Protein AF-A0A7C1YV78-F1 (afdb_monomer)

Nearest PDB structures (foldseek):
  6ue4-assembly1_B  TM=8.900E-01  e=8.023E-10  Vibrio cholerae O1 biovar El Tor str. N16961
  6ue4-assembly1_A  TM=9.110E-01  e=1.215E-09  Vibrio cholerae O1 biovar El Tor str. N16961
  8tzl-assembly1_E  TM=9.001E-01  e=4.927E-09  Vibrio cholerae
  2gu1-assembly1_A  TM=8.814E-01  e=1.839E-09  Vibrio cholerae
  4bh5-assembly4_D  TM=8.240E-01  e=5.757E-09  Escherichia coli K-12

pLDDT: mean 83.03, std 19.89, range [26.22, 98.75]

Mean predicted aligned error: 10.01 Å

Solvent-accessible surface area (backbone atoms only — not comparable to full-atom values): 14596 Å² total; per-residue (Å²): 133,86,76,71,67,72,55,93,66,34,86,47,58,70,75,48,75,46,78,45,53,42,45,60,75,38,73,50,33,37,32,37,73,49,76,36,71,22,32,39,40,38,44,49,34,38,44,64,31,97,88,26,68,66,75,14,29,33,36,38,34,40,24,42,72,89,71,48,76,76,49,75,39,73,19,24,43,74,55,44,32,62,47,75,46,74,61,36,85,57,62,42,53,33,40,39,37,40,31,31,76,38,53,30,38,24,36,33,39,40,36,39,40,66,50,85,79,80,76,99,69,86,87,80,82,88,80,75,85,84,84,85,82,88,85,79,96,73,94,77,87,82,76,87,87,77,83,69,32,37,65,39,39,94,47,88,50,75,69,66,52,47,50,49,22,92,92,45,59,76,36,60,22,35,24,30,34,35,54,71,61,38,61,25,28,32,34,49,48,33,33,24,73,36,53,47,79,46,74,60,40,11,30,31,38,33,33,40,34,74,96,47,29,34,41,37,44,20,15,24,66,44,74,70,59,51,57,76,38,75,44,50,56,68,36,73,45,30,17,19,10,48,30,47,76,46,97,53,48,22,32,41,35,31,31,23,56,74,44,41,64,42,62,44,79,82,53,49,96

Radius of gyration: 20.14 Å; Cα contacts (8 Å, |Δi|>4): 699; chains: 1; bounding box: 46×49×55 Å

Sequence (269 aa):
MLQATPPAQTLLVPGEPVEGDLEEGEIDRWVFATLGGGLVTVEVWFRPATASGPEAEVEATLIGPDGGALIQEIGTVTLPPYIVERELAATGSYLLRLQARCGTPGRYTLLVTLSEERLLTRPQIYTGTLSLEGSPAGDEGDHFRGWGFIWPSPRRAISGWYFHDPENPGHAGLDIAAALHDPIYAAAAGTVSFAGPSGGYGNLVLIDHADGWQSWYAHLSYISVTAGQEVAQGETIGAAGSTGYSTGPHLHFELRYHGRPVDPLVYLR

Foldseek 3Di:
DDDAADPPEAEDDAPDKDKHWAFAFDKHKYKYFDQWFWKKKKDKFFDADPVFDQAWKKKKFKAAPVRHTPDIFMDTNNQHGIDIDGTNHHGDMIMIMIGTPDGTRTMMMMHMHIDDPDDPDDDDDPPDDDDDDDDDDDPPPDDPPPWFFAQQFPFDDFDDAFACRVVCNSQLFTWTDDAFFGFTWGRAWFFWQAFQQDAQQGTKTWGADPQQKIKMKGQFPFAPDHGGDTDHGGDGGGGWHQGHNGPTTTITMWMDHNRHTDGVVVRYD

Structure (mmCIF, N/CA/C/O backbone):
data_AF-A0A7C1YV78-F1
#
_entry.id   AF-A0A7C1YV78-F1
#
loop_
_atom_site.group_PDB
_atom_site.id
_atom_site.type_symbol
_atom_site.label_atom_id
_atom_site.label_alt_id
_atom_site.label_comp_id
_atom_site.label_asym_id
_atom_site.label_entity_id
_atom_site.label_seq_id
_atom_site.pdbx_PDB_ins_code
_atom_site.Cartn_x
_atom_site.Cartn_y
_at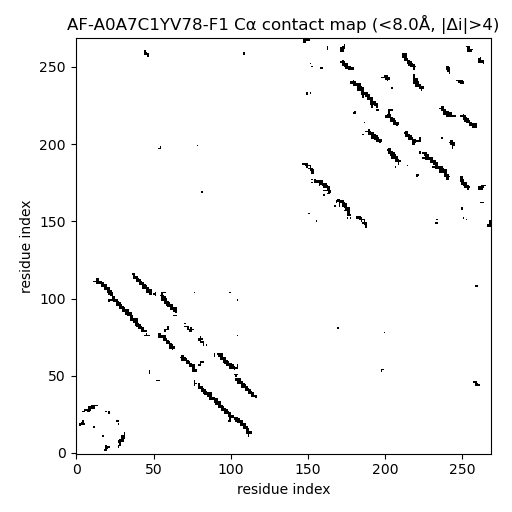om_site.Cartn_z
_atom_site.occupancy
_atom_site.B_iso_or_equiv
_atom_site.auth_seq_id
_atom_site.auth_comp_id
_atom_site.auth_asym_id
_atom_site.auth_atom_id
_atom_site.pdbx_PDB_model_num
ATOM 1 N N . MET A 1 1 ? 10.046 -23.399 -0.584 1.00 34.59 1 MET A N 1
ATOM 2 C CA . MET A 1 1 ? 11.470 -23.299 -0.972 1.00 34.59 1 MET A CA 1
ATOM 3 C C . MET A 1 1 ? 11.868 -21.842 -0.848 1.00 34.59 1 MET A C 1
ATOM 5 O O . MET A 1 1 ? 11.128 -21.010 -1.348 1.00 34.59 1 MET A O 1
ATOM 9 N N . LEU A 1 2 ? 12.960 -21.539 -0.147 1.00 36.72 2 LEU A N 1
ATOM 10 C CA . LEU A 1 2 ? 13.576 -20.210 -0.163 1.00 36.72 2 LEU A CA 1
ATOM 11 C C . LEU A 1 2 ? 14.135 -19.974 -1.572 1.00 36.72 2 LEU A C 1
ATOM 13 O O . LEU A 1 2 ? 14.961 -20.771 -2.017 1.00 36.72 2 LEU A O 1
ATOM 17 N N . GLN A 1 3 ? 13.667 -18.951 -2.285 1.00 42.72 3 GLN A N 1
ATOM 18 C CA . GLN A 1 3 ? 14.437 -18.433 -3.413 1.00 42.72 3 GLN A CA 1
ATOM 19 C C . GLN A 1 3 ? 15.493 -17.502 -2.821 1.00 42.72 3 GLN A C 1
ATOM 21 O O . GLN A 1 3 ? 15.167 -16.605 -2.056 1.00 42.72 3 GLN A O 1
ATOM 26 N N . ALA A 1 4 ? 16.758 -17.835 -3.071 1.00 52.00 4 ALA A N 1
ATOM 27 C CA . ALA A 1 4 ? 17.909 -17.063 -2.629 1.00 52.00 4 ALA A CA 1
ATOM 28 C C . ALA A 1 4 ? 17.971 -15.719 -3.369 1.00 52.00 4 ALA A C 1
ATOM 30 O O . ALA A 1 4 ? 17.440 -15.615 -4.477 1.00 52.00 4 ALA A O 1
ATOM 31 N N . THR A 1 5 ? 18.665 -14.746 -2.772 1.00 52.56 5 THR A N 1
ATOM 32 C CA . THR A 1 5 ? 19.025 -13.449 -3.362 1.00 52.56 5 THR A CA 1
ATOM 33 C C . THR A 1 5 ? 19.341 -13.595 -4.860 1.00 52.56 5 THR A C 1
ATOM 35 O O . THR A 1 5 ? 20.159 -14.455 -5.223 1.00 52.56 5 THR A O 1
ATOM 38 N N . PRO A 1 6 ? 18.683 -12.829 -5.749 1.00 52.44 6 PRO A N 1
ATOM 39 C CA . PRO A 1 6 ? 18.839 -13.001 -7.187 1.00 52.44 6 PRO A CA 1
ATOM 40 C C . PRO A 1 6 ? 20.298 -12.761 -7.630 1.00 52.44 6 PRO A C 1
ATOM 42 O O . PRO A 1 6 ? 20.999 -11.918 -7.065 1.00 52.44 6 PRO A O 1
ATOM 45 N N . PRO A 1 7 ? 20.807 -13.490 -8.644 1.00 55.78 7 PRO A N 1
ATOM 46 C CA . PRO A 1 7 ? 22.135 -13.244 -9.206 1.00 55.78 7 PRO A CA 1
ATOM 47 C C . PRO A 1 7 ? 22.269 -11.816 -9.757 1.00 55.78 7 PRO A C 1
ATOM 49 O O . PRO A 1 7 ? 21.281 -11.118 -9.974 1.00 55.78 7 PRO A O 1
ATOM 52 N N . ALA A 1 8 ? 23.514 -11.408 -10.048 1.00 60.81 8 ALA A N 1
ATOM 53 C CA . ALA A 1 8 ? 23.904 -10.038 -10.408 1.00 60.81 8 ALA A CA 1
ATOM 54 C C . ALA A 1 8 ? 22.999 -9.329 -11.436 1.00 60.81 8 ALA A C 1
ATOM 56 O O . ALA A 1 8 ? 22.930 -8.104 -11.405 1.00 60.81 8 ALA A O 1
ATOM 57 N N . GLN A 1 9 ? 22.328 -10.069 -12.324 1.00 77.38 9 GLN A N 1
ATOM 58 C CA . GLN A 1 9 ? 21.168 -9.634 -13.105 1.00 77.38 9 GLN A CA 1
ATOM 59 C C . GLN A 1 9 ? 20.255 -10.845 -13.350 1.00 77.38 9 GLN A C 1
ATOM 61 O O . GLN A 1 9 ? 20.732 -11.875 -13.832 1.00 77.38 9 GLN A O 1
ATOM 66 N N . THR A 1 10 ? 18.960 -10.726 -13.055 1.00 86.38 10 THR A N 1
ATOM 67 C CA . THR A 1 10 ? 17.973 -11.803 -13.250 1.00 86.38 10 THR A CA 1
ATOM 68 C C . THR A 1 10 ? 16.951 -11.417 -14.309 1.00 86.38 10 THR A C 1
ATOM 70 O O . THR A 1 10 ? 16.476 -10.286 -14.329 1.00 86.38 10 THR A O 1
ATOM 73 N N . LEU A 1 11 ? 16.619 -12.345 -15.209 1.00 87.44 11 LEU A N 1
ATOM 74 C CA . LEU A 1 11 ? 15.603 -12.114 -16.235 1.00 87.44 11 LEU A CA 1
ATOM 75 C C . LEU A 1 11 ? 14.208 -12.071 -15.599 1.00 87.44 11 LEU A C 1
ATOM 77 O O . LEU A 1 11 ? 13.846 -12.969 -14.842 1.00 87.44 11 LEU A O 1
ATOM 81 N N . LEU A 1 12 ? 13.432 -11.056 -15.960 1.00 90.44 12 LEU A N 1
ATOM 82 C CA . LEU A 1 12 ? 12.035 -10.872 -15.593 1.00 90.44 12 LEU A CA 1
ATOM 83 C C . LEU A 1 12 ? 11.176 -10.927 -16.860 1.00 90.44 12 LEU A C 1
ATOM 85 O O . LEU A 1 12 ? 11.501 -10.294 -17.867 1.00 90.44 12 LEU A O 1
ATOM 89 N N . VAL A 1 13 ? 10.072 -11.673 -16.801 1.00 89.62 13 VAL A N 1
ATOM 90 C CA . VAL A 1 13 ? 9.068 -11.741 -17.871 1.00 89.62 13 VAL A CA 1
ATOM 91 C C . VAL A 1 13 ? 7.958 -10.733 -17.558 1.00 89.62 13 VAL A C 1
ATOM 93 O O . VAL A 1 13 ? 7.292 -10.884 -16.535 1.00 89.62 13 VAL A O 1
ATOM 96 N N . PRO A 1 14 ? 7.749 -9.689 -18.385 1.00 90.81 14 PRO A N 1
ATOM 97 C CA . PRO A 1 14 ? 6.671 -8.738 -18.142 1.00 90.81 14 PRO A CA 1
ATOM 98 C C . PRO A 1 14 ? 5.301 -9.424 -18.071 1.00 90.81 14 PRO A C 1
ATOM 100 O O . PRO A 1 14 ? 5.004 -10.308 -18.872 1.00 90.81 14 PRO A O 1
ATOM 103 N N . GLY A 1 15 ? 4.470 -8.999 -17.122 1.00 87.81 15 GLY A N 1
ATOM 104 C CA . GLY A 1 15 ? 3.165 -9.591 -16.820 1.00 87.81 15 GLY A CA 1
ATOM 105 C C . GLY A 1 15 ? 3.199 -10.731 -15.796 1.00 87.81 15 GLY A C 1
ATOM 106 O O . GLY A 1 15 ? 2.144 -11.098 -15.279 1.00 87.81 15 GLY A O 1
ATOM 107 N N . GLU A 1 16 ? 4.377 -11.256 -15.448 1.00 87.50 16 GLU A N 1
ATOM 108 C CA . GLU A 1 16 ? 4.535 -12.291 -14.423 1.00 87.50 16 GLU A CA 1
ATOM 109 C C . GLU A 1 16 ? 5.216 -11.710 -13.172 1.00 87.50 16 GLU A C 1
ATOM 111 O O . GLU A 1 16 ? 6.295 -11.119 -13.279 1.00 87.50 16 GLU A O 1
ATOM 116 N N . PRO A 1 17 ? 4.611 -11.848 -11.975 1.00 88.38 17 PRO A N 1
ATOM 117 C CA . PRO A 1 17 ? 5.245 -11.385 -10.752 1.00 88.38 17 PRO A CA 1
ATOM 118 C C . PRO A 1 17 ? 6.424 -12.290 -10.376 1.00 88.38 17 PRO A C 1
ATOM 120 O O . PRO A 1 17 ? 6.341 -13.516 -10.471 1.00 88.38 17 PRO A O 1
ATOM 123 N N . VAL A 1 18 ? 7.500 -11.681 -9.889 1.00 89.62 18 VAL A N 1
ATOM 124 C CA . VAL A 1 18 ? 8.680 -12.365 -9.346 1.00 89.62 18 VAL A CA 1
ATOM 125 C C . VAL A 1 18 ? 8.851 -12.035 -7.870 1.00 89.62 18 VAL A C 1
ATOM 127 O O . VAL A 1 18 ? 8.326 -11.037 -7.383 1.00 89.62 18 VAL A O 1
ATOM 130 N N . GLU A 1 19 ? 9.591 -12.873 -7.155 1.00 89.12 19 GLU A N 1
ATOM 131 C CA . GLU A 1 19 ? 9.862 -12.709 -5.728 1.00 89.12 19 GLU A CA 1
ATOM 132 C C . GLU A 1 19 ? 11.357 -12.474 -5.505 1.00 89.12 19 GLU A C 1
ATOM 134 O O . GLU A 1 19 ? 12.196 -13.022 -6.225 1.00 89.12 19 GLU A O 1
ATOM 139 N N . GLY A 1 20 ? 11.685 -11.696 -4.480 1.00 88.19 20 GLY A N 1
ATOM 140 C CA . GLY A 1 20 ? 13.046 -11.505 -3.997 1.00 88.19 20 GLY A CA 1
ATOM 141 C C . GLY A 1 20 ? 13.072 -11.208 -2.503 1.00 88.19 20 GLY A C 1
ATOM 142 O O . GLY A 1 20 ? 12.035 -10.983 -1.881 1.00 88.19 20 GLY A O 1
ATOM 143 N N . ASP A 1 21 ? 14.263 -11.224 -1.921 1.00 87.94 21 ASP A N 1
ATOM 144 C CA . ASP A 1 21 ? 14.507 -10.862 -0.528 1.00 87.94 21 ASP A CA 1
ATOM 145 C C . ASP A 1 21 ? 15.554 -9.734 -0.553 1.00 87.94 21 ASP A C 1
ATOM 147 O O . ASP A 1 21 ? 16.641 -9.931 -1.090 1.00 87.94 21 ASP A O 1
ATOM 151 N N . LEU A 1 22 ? 15.196 -8.544 -0.054 1.00 87.38 22 LEU A N 1
ATOM 152 C CA . LEU A 1 22 ? 16.037 -7.344 -0.099 1.00 87.38 22 LEU A CA 1
ATOM 153 C C . LEU A 1 22 ? 16.515 -6.983 1.310 1.00 87.38 22 LEU A C 1
ATOM 155 O O . LEU A 1 22 ? 15.744 -6.460 2.125 1.00 87.38 22 LEU A O 1
ATOM 159 N N . GLU A 1 23 ? 17.788 -7.259 1.589 1.00 84.44 23 GLU A N 1
ATOM 160 C CA . GLU A 1 23 ? 18.429 -6.922 2.862 1.00 84.44 23 GLU A CA 1
ATOM 161 C C . GLU A 1 23 ? 19.041 -5.508 2.854 1.00 84.44 23 GLU A C 1
ATOM 163 O O . GLU A 1 23 ? 19.145 -4.836 1.823 1.00 84.44 23 GLU A O 1
ATOM 168 N N . GLU A 1 24 ? 19.452 -5.026 4.030 1.00 83.56 24 GLU A N 1
ATOM 169 C CA . GLU A 1 24 ? 20.054 -3.697 4.163 1.00 83.56 24 GLU A CA 1
ATOM 170 C C . GLU A 1 24 ? 21.349 -3.581 3.342 1.00 83.56 24 GLU A C 1
ATOM 172 O O . GLU A 1 24 ? 22.270 -4.390 3.465 1.00 83.56 24 GLU A O 1
ATOM 177 N N . GLY A 1 25 ? 21.436 -2.540 2.511 1.00 81.12 25 GLY A N 1
ATOM 178 C CA . GLY A 1 25 ? 22.590 -2.295 1.646 1.00 81.12 25 GLY A CA 1
ATOM 179 C C . GLY A 1 25 ? 22.686 -3.218 0.426 1.00 81.12 25 GLY A C 1
ATOM 180 O O . GLY A 1 25 ? 23.598 -3.035 -0.387 1.00 81.12 25 GLY A O 1
ATOM 181 N N . GLU A 1 26 ? 21.761 -4.168 0.259 1.00 85.69 26 GLU A N 1
ATOM 182 C CA . GLU A 1 26 ? 21.688 -5.006 -0.935 1.00 85.69 26 GLU A CA 1
ATOM 183 C C . GLU A 1 26 ? 21.056 -4.273 -2.122 1.00 85.69 26 GLU A C 1
ATOM 185 O O . GLU A 1 26 ? 20.341 -3.271 -1.995 1.00 85.69 26 GLU A O 1
ATOM 190 N N . ILE A 1 27 ? 21.388 -4.772 -3.314 1.00 90.44 27 ILE A N 1
ATOM 191 C CA . ILE A 1 27 ? 20.902 -4.248 -4.584 1.00 90.44 27 ILE A CA 1
ATOM 192 C C . ILE A 1 27 ? 20.500 -5.416 -5.473 1.00 90.44 27 ILE A C 1
ATOM 194 O O . ILE A 1 27 ? 21.369 -6.100 -6.029 1.00 90.44 27 ILE A O 1
ATOM 198 N N . ASP A 1 28 ? 19.201 -5.526 -5.709 1.00 92.94 28 ASP A N 1
ATOM 199 C CA . ASP A 1 28 ? 18.630 -6.470 -6.653 1.00 92.94 28 ASP A CA 1
ATOM 200 C C . ASP A 1 28 ? 18.502 -5.846 -8.040 1.00 92.94 28 ASP A C 1
ATOM 202 O O . ASP A 1 28 ? 18.263 -4.645 -8.212 1.00 92.94 28 ASP A O 1
ATOM 206 N N . ARG A 1 29 ? 18.722 -6.676 -9.061 1.00 94.00 29 ARG A N 1
ATOM 207 C CA . ARG A 1 29 ? 18.798 -6.256 -10.461 1.00 94.00 29 ARG A CA 1
ATOM 208 C C . ARG A 1 29 ? 17.978 -7.190 -11.335 1.00 94.00 29 ARG A C 1
ATOM 210 O O . ARG A 1 29 ? 18.336 -8.355 -11.513 1.00 94.00 29 ARG A O 1
ATOM 217 N N . TRP A 1 30 ? 16.931 -6.640 -11.934 1.00 94.69 30 TRP A N 1
ATOM 218 C CA . TRP A 1 30 ? 16.014 -7.344 -12.822 1.00 94.69 30 TRP A CA 1
ATOM 219 C C . TRP A 1 30 ? 16.114 -6.784 -14.231 1.00 94.69 30 TRP A C 1
ATOM 221 O O . TRP A 1 30 ? 16.144 -5.573 -14.423 1.00 94.69 30 TRP A O 1
ATOM 231 N N . VAL A 1 31 ? 16.172 -7.658 -15.227 1.00 94.06 31 VAL A N 1
ATOM 232 C CA . VAL A 1 31 ? 16.288 -7.277 -16.633 1.00 94.06 31 VAL A CA 1
ATOM 233 C C . VAL A 1 31 ? 15.059 -7.759 -17.377 1.00 94.06 31 VAL A C 1
ATOM 235 O O . VAL A 1 31 ? 14.704 -8.928 -17.279 1.00 94.06 31 VAL A O 1
ATOM 238 N N . PHE A 1 32 ? 14.444 -6.884 -18.162 1.00 93.12 32 PHE A N 1
ATOM 239 C CA . PHE A 1 32 ? 13.376 -7.244 -19.094 1.00 93.12 32 PHE A CA 1
ATOM 240 C C . PHE A 1 32 ? 13.654 -6.620 -20.462 1.00 93.12 32 PHE A C 1
ATOM 242 O O . PHE A 1 32 ? 14.404 -5.651 -20.574 1.00 93.12 32 PHE A O 1
ATOM 249 N N . ALA A 1 33 ? 13.069 -7.182 -21.516 1.00 90.56 33 ALA A N 1
ATOM 250 C CA . ALA A 1 33 ? 13.208 -6.664 -22.874 1.00 90.56 33 ALA A CA 1
ATOM 251 C C . ALA A 1 33 ? 11.873 -6.118 -23.388 1.00 90.56 33 ALA A C 1
ATOM 253 O O . ALA A 1 33 ? 10.812 -6.650 -23.067 1.00 90.56 33 ALA A O 1
ATOM 254 N N . THR A 1 34 ? 11.931 -5.079 -24.218 1.00 87.56 34 THR A N 1
ATOM 255 C CA . THR A 1 34 ? 10.767 -4.521 -24.919 1.00 87.56 34 THR A CA 1
ATOM 256 C C . THR A 1 34 ? 11.144 -4.079 -26.331 1.00 87.56 34 THR A C 1
ATOM 258 O O . THR A 1 34 ? 12.316 -3.842 -26.635 1.00 87.56 34 THR A O 1
ATOM 261 N N . LEU A 1 35 ? 10.141 -3.951 -27.202 1.00 85.12 35 LEU A N 1
ATOM 262 C CA . LEU A 1 35 ? 10.285 -3.310 -28.510 1.00 85.12 35 LEU A CA 1
ATOM 263 C C . LEU A 1 35 ? 10.262 -1.775 -28.425 1.00 85.12 35 LEU A C 1
ATOM 265 O O . LEU A 1 35 ? 10.588 -1.121 -29.412 1.00 85.12 35 LEU A O 1
ATOM 269 N N . GLY A 1 36 ? 9.961 -1.210 -27.255 1.00 78.88 36 GLY A N 1
ATOM 270 C CA . GLY A 1 36 ? 9.793 0.228 -27.062 1.00 78.88 36 GLY A CA 1
ATOM 271 C C . GLY A 1 36 ? 8.425 0.733 -27.536 1.00 78.88 36 GLY A C 1
ATOM 272 O O . GLY A 1 36 ? 7.597 -0.043 -28.011 1.00 78.88 36 GLY A O 1
ATOM 273 N N . GLY A 1 37 ? 8.171 2.029 -27.363 1.00 75.31 37 GLY A N 1
ATOM 274 C CA . GLY A 1 37 ? 6.921 2.707 -27.728 1.00 75.31 37 GLY A CA 1
ATOM 275 C C . GLY A 1 37 ? 5.742 2.469 -26.779 1.00 75.31 37 GLY A C 1
ATOM 276 O O . GLY A 1 37 ? 4.676 3.018 -27.004 1.00 75.31 37 GLY A O 1
ATOM 277 N N . GLY A 1 38 ? 5.913 1.671 -25.723 1.00 82.94 38 GLY A N 1
ATOM 278 C CA . GLY A 1 38 ? 4.871 1.404 -24.729 1.00 82.94 38 GLY A CA 1
ATOM 279 C C . GLY A 1 38 ? 5.146 2.053 -23.373 1.00 82.94 38 GLY A C 1
ATOM 280 O O . GLY A 1 38 ? 6.298 2.329 -23.025 1.00 82.94 38 GLY A O 1
ATOM 281 N N . LEU A 1 39 ? 4.074 2.224 -22.602 1.00 88.38 39 LEU A N 1
ATOM 282 C CA . LEU A 1 39 ? 4.087 2.480 -21.165 1.00 88.38 39 LEU A CA 1
ATOM 283 C C . LEU A 1 39 ? 4.698 1.277 -20.442 1.00 88.38 39 LEU A C 1
ATOM 285 O O . LEU A 1 39 ? 4.381 0.128 -20.763 1.00 88.38 39 LEU A O 1
ATOM 289 N N . VAL A 1 40 ? 5.508 1.541 -19.423 1.00 92.31 40 VAL A N 1
ATOM 290 C CA . VAL A 1 40 ? 5.878 0.553 -18.414 1.00 92.31 40 VAL A CA 1
ATOM 291 C C . VAL A 1 40 ? 5.369 0.978 -17.048 1.00 92.31 40 VAL A C 1
ATOM 293 O O . VAL A 1 40 ? 5.517 2.130 -16.636 1.00 92.31 40 VAL A O 1
ATOM 296 N N . THR A 1 41 ? 4.810 0.009 -16.338 1.00 92.75 41 THR A N 1
ATOM 297 C CA . THR A 1 41 ? 4.472 0.114 -14.924 1.00 92.75 41 THR A CA 1
ATOM 298 C C . THR A 1 41 ? 5.352 -0.852 -14.149 1.00 92.75 41 THR A C 1
ATOM 300 O O . THR A 1 41 ? 5.460 -2.021 -14.525 1.00 92.75 41 THR A O 1
ATOM 303 N N . VAL A 1 42 ? 5.972 -0.375 -13.074 1.00 94.62 42 VAL A N 1
ATOM 304 C CA . VAL A 1 42 ? 6.705 -1.209 -12.120 1.00 94.62 42 VAL A CA 1
ATOM 305 C C . VAL A 1 42 ? 6.032 -1.102 -10.766 1.00 94.62 42 VAL A C 1
ATOM 307 O O . VAL A 1 42 ? 5.921 -0.012 -10.203 1.00 94.62 42 VAL A O 1
ATOM 310 N N . GLU A 1 43 ? 5.635 -2.251 -10.241 1.00 93.44 43 GLU A N 1
ATOM 311 C CA . GLU A 1 43 ? 4.981 -2.381 -8.949 1.00 93.44 43 GLU A CA 1
ATOM 312 C C . GLU A 1 43 ? 5.838 -3.240 -8.034 1.00 93.44 43 GLU A C 1
ATOM 314 O O . GLU A 1 43 ? 6.270 -4.329 -8.417 1.00 93.44 43 GLU A O 1
ATOM 319 N N . VAL A 1 44 ? 6.066 -2.759 -6.818 1.00 91.75 44 VAL A N 1
ATOM 320 C CA . VAL A 1 44 ? 6.781 -3.503 -5.785 1.00 91.75 44 VAL A CA 1
ATOM 321 C C . VAL A 1 44 ? 5.873 -3.611 -4.573 1.00 91.75 44 VAL A C 1
ATOM 323 O O . VAL A 1 44 ? 5.272 -2.625 -4.160 1.00 91.75 44 VAL A O 1
ATOM 326 N N . TRP A 1 45 ? 5.773 -4.798 -3.987 1.00 88.62 45 TRP A N 1
ATOM 327 C CA . TRP A 1 45 ? 4.994 -5.037 -2.774 1.00 88.62 45 TRP A CA 1
ATOM 328 C C . TRP A 1 45 ? 5.868 -5.761 -1.766 1.00 88.62 45 TRP A C 1
ATOM 330 O O . TRP A 1 45 ? 6.475 -6.775 -2.097 1.00 88.62 45 TRP A O 1
ATOM 340 N N . PHE A 1 46 ? 5.930 -5.266 -0.535 1.00 84.50 46 PHE A N 1
ATOM 341 C CA . PHE A 1 46 ? 6.764 -5.865 0.500 1.00 84.50 46 PHE A CA 1
ATOM 342 C C . PHE A 1 46 ? 5.942 -6.692 1.482 1.00 84.50 46 PHE A C 1
ATOM 344 O O . PHE A 1 46 ? 4.813 -6.361 1.846 1.00 84.50 46 PHE A O 1
ATOM 351 N N . ARG A 1 47 ? 6.569 -7.765 1.948 1.00 80.00 47 ARG A N 1
ATOM 352 C CA . ARG A 1 47 ? 6.228 -8.515 3.148 1.00 80.00 47 ARG A CA 1
ATOM 353 C C . ARG A 1 47 ? 7.311 -8.175 4.176 1.00 80.00 47 ARG A C 1
ATOM 355 O O . ARG A 1 47 ? 8.385 -8.780 4.112 1.00 80.00 47 ARG A O 1
ATOM 362 N N . PRO A 1 48 ? 7.058 -7.193 5.066 1.00 65.19 48 PRO A N 1
ATOM 363 C CA . PRO A 1 48 ? 8.070 -6.686 5.982 1.00 65.19 48 PRO A CA 1
ATOM 364 C C . PRO A 1 48 ? 8.745 -7.829 6.736 1.00 65.19 48 PRO A C 1
ATOM 366 O O . PRO A 1 48 ? 8.070 -8.725 7.255 1.00 65.19 48 PRO A O 1
ATOM 369 N N . ALA A 1 49 ? 10.072 -7.790 6.836 1.00 60.44 49 ALA A N 1
ATOM 370 C CA . ALA A 1 49 ? 10.764 -8.663 7.768 1.00 60.44 49 ALA A CA 1
ATOM 371 C C . ALA A 1 49 ? 10.337 -8.290 9.196 1.00 60.44 49 ALA A C 1
ATOM 373 O O . ALA A 1 49 ? 10.307 -7.117 9.557 1.00 60.44 49 ALA A O 1
ATOM 374 N N . THR A 1 50 ? 10.080 -9.280 10.053 1.00 54.97 50 THR A N 1
ATOM 375 C CA . THR A 1 50 ? 9.698 -9.062 11.465 1.00 54.97 50 THR A CA 1
ATOM 376 C C . THR A 1 50 ? 10.681 -8.184 12.259 1.00 54.97 50 THR A C 1
ATOM 378 O O . THR A 1 50 ? 10.339 -7.730 13.346 1.00 54.97 50 THR A O 1
ATOM 381 N N . ALA A 1 51 ? 11.902 -7.968 11.753 1.00 48.72 51 ALA A N 1
ATOM 382 C CA . ALA A 1 51 ? 12.971 -7.219 12.414 1.00 48.72 51 ALA A CA 1
ATOM 383 C C . ALA A 1 51 ? 13.044 -5.722 12.046 1.00 48.72 51 ALA A C 1
ATOM 385 O O . ALA A 1 51 ? 13.601 -4.951 12.825 1.00 48.72 51 ALA A O 1
ATOM 386 N N . SER A 1 52 ? 12.472 -5.298 10.916 1.00 53.97 52 SER A N 1
ATOM 387 C CA . SER A 1 52 ? 12.568 -3.918 10.426 1.00 53.97 52 SER A CA 1
ATOM 388 C C . SER A 1 52 ? 11.164 -3.416 10.122 1.00 53.97 52 SER A C 1
ATOM 390 O O . SER A 1 52 ? 10.479 -3.946 9.255 1.00 53.97 52 SER A O 1
ATOM 392 N N . GLY A 1 53 ? 10.704 -2.450 10.918 1.00 59.34 53 GLY A N 1
ATOM 393 C CA . GLY A 1 53 ? 9.342 -1.920 10.860 1.00 59.34 53 GLY A CA 1
ATOM 394 C C . GLY A 1 53 ? 8.969 -1.267 9.514 1.00 59.34 53 GLY A C 1
ATOM 395 O O . GLY A 1 53 ? 9.763 -1.257 8.576 1.00 59.34 53 GLY A O 1
ATOM 396 N N . PRO A 1 54 ? 7.774 -0.656 9.419 1.00 65.38 54 PRO A N 1
ATOM 397 C CA . PRO A 1 54 ? 7.203 -0.110 8.175 1.00 65.38 54 PRO A CA 1
ATOM 398 C C . PRO A 1 54 ? 8.022 0.998 7.479 1.00 65.38 54 PRO A C 1
ATOM 400 O O . PRO A 1 54 ? 7.682 1.411 6.374 1.00 65.38 54 PRO A O 1
ATOM 403 N N . GLU A 1 55 ? 9.083 1.484 8.122 1.00 73.12 55 GLU A N 1
ATOM 404 C CA . GLU A 1 55 ? 9.856 2.667 7.734 1.00 73.12 55 GLU A CA 1
ATOM 405 C C . GLU A 1 55 ? 11.103 2.349 6.889 1.00 73.12 55 GLU A C 1
ATOM 407 O O . GLU A 1 55 ? 11.840 3.267 6.543 1.00 73.12 55 GLU A O 1
ATOM 412 N N . ALA A 1 56 ? 11.391 1.078 6.571 1.00 85.00 56 ALA A N 1
ATOM 413 C CA . ALA A 1 56 ? 12.536 0.764 5.711 1.00 85.00 56 ALA A CA 1
ATOM 414 C C . ALA A 1 56 ? 12.334 1.391 4.320 1.00 85.00 56 ALA A C 1
ATOM 416 O O . ALA A 1 56 ? 11.289 1.193 3.692 1.00 85.00 56 ALA A O 1
ATOM 417 N N . GLU A 1 57 ? 13.323 2.156 3.855 1.00 89.56 57 GLU A N 1
ATOM 418 C CA . GLU A 1 57 ? 13.251 2.887 2.589 1.00 89.56 57 GLU A CA 1
ATOM 419 C C . GLU A 1 57 ? 13.847 2.073 1.444 1.00 89.56 57 GLU A C 1
ATOM 421 O O . GLU A 1 57 ? 14.936 1.498 1.550 1.00 89.56 57 GLU A O 1
ATOM 426 N N . VAL A 1 58 ? 13.161 2.097 0.305 1.00 92.25 58 VAL A N 1
ATOM 427 C CA . VAL A 1 58 ? 13.580 1.414 -0.915 1.00 92.25 58 VAL A CA 1
ATOM 428 C C . VAL A 1 58 ? 13.579 2.384 -2.079 1.00 92.25 58 VAL A C 1
ATOM 430 O O . VAL A 1 58 ? 12.619 3.114 -2.313 1.00 92.25 58 VAL A O 1
ATOM 433 N N . GLU A 1 59 ? 14.666 2.363 -2.837 1.00 94.94 59 GLU A N 1
ATOM 434 C CA . GLU A 1 59 ? 14.773 3.037 -4.119 1.00 94.94 59 GLU A CA 1
ATOM 435 C C . GLU A 1 59 ? 14.541 2.038 -5.253 1.00 94.94 59 GLU A C 1
ATOM 437 O O . GLU A 1 59 ? 15.235 1.023 -5.339 1.00 94.94 59 GLU A O 1
ATOM 442 N N . ALA A 1 60 ? 13.626 2.370 -6.163 1.00 96.38 60 ALA A N 1
ATOM 443 C CA . ALA A 1 60 ? 13.514 1.726 -7.462 1.00 96.38 60 ALA A CA 1
ATOM 444 C C . ALA A 1 60 ? 14.076 2.655 -8.543 1.00 96.38 60 ALA A C 1
ATOM 446 O O . ALA A 1 60 ? 13.707 3.823 -8.621 1.00 96.38 60 ALA A O 1
ATOM 447 N N . THR A 1 61 ? 14.974 2.151 -9.388 1.00 96.81 61 THR A N 1
ATOM 448 C CA . THR A 1 61 ? 15.498 2.892 -10.545 1.00 96.81 61 THR A CA 1
ATOM 449 C C . THR A 1 61 ? 15.303 2.080 -11.812 1.00 96.81 61 THR A C 1
ATOM 451 O O . THR A 1 61 ? 15.832 0.972 -11.923 1.00 96.81 61 THR A O 1
ATOM 454 N N . LEU A 1 62 ? 14.599 2.650 -12.785 1.00 96.25 62 LEU A N 1
ATOM 455 C CA . LEU A 1 62 ? 14.498 2.107 -14.132 1.00 96.25 62 LEU A CA 1
ATOM 456 C C . LEU A 1 62 ? 15.601 2.712 -15.006 1.00 96.25 62 LEU A C 1
ATOM 458 O O . LEU A 1 62 ? 15.738 3.930 -15.107 1.00 96.25 62 LEU A O 1
ATOM 462 N N . ILE A 1 63 ? 16.392 1.852 -15.635 1.00 94.81 63 ILE A N 1
ATOM 463 C CA . ILE A 1 63 ? 17.581 2.210 -16.408 1.00 94.81 63 ILE A CA 1
ATOM 464 C C . ILE A 1 63 ? 17.394 1.722 -17.845 1.00 94.81 63 ILE A C 1
ATOM 466 O O . ILE A 1 63 ? 17.024 0.567 -18.079 1.00 94.81 63 ILE A O 1
ATOM 470 N N . GLY A 1 64 ? 17.642 2.615 -18.801 1.00 93.19 64 GLY A N 1
ATOM 471 C CA . GLY A 1 64 ? 17.511 2.353 -20.228 1.00 93.19 64 GLY A CA 1
ATOM 472 C C . GLY A 1 64 ? 18.655 1.512 -20.812 1.00 93.19 64 GLY A C 1
ATOM 473 O O . GLY A 1 64 ? 19.680 1.300 -20.157 1.00 93.19 64 GLY A O 1
ATOM 474 N N . PRO A 1 65 ? 18.521 1.056 -22.073 1.00 91.31 65 PRO A N 1
ATOM 475 C CA . PRO A 1 65 ? 19.540 0.250 -22.752 1.00 91.31 65 PRO A CA 1
ATOM 476 C C . PRO A 1 65 ? 20.897 0.951 -22.928 1.00 91.31 65 PRO A C 1
ATOM 478 O O . PRO A 1 65 ? 21.917 0.292 -23.112 1.00 91.31 65 PRO A O 1
ATOM 481 N N . ASP A 1 66 ? 20.918 2.283 -22.886 1.00 90.56 66 ASP A N 1
ATOM 482 C CA . ASP A 1 66 ? 22.119 3.121 -22.944 1.00 90.56 66 ASP A CA 1
ATOM 483 C C . ASP A 1 66 ? 22.831 3.263 -21.584 1.00 90.56 66 ASP A C 1
ATOM 485 O O . ASP A 1 66 ? 23.907 3.859 -21.503 1.00 90.56 66 ASP A O 1
ATOM 489 N N . GLY A 1 67 ? 22.251 2.701 -20.518 1.00 89.06 67 GLY A N 1
ATOM 490 C CA . GLY A 1 67 ? 22.743 2.797 -19.147 1.00 89.06 67 GLY A CA 1
ATOM 491 C C . GLY A 1 67 ? 22.302 4.063 -18.405 1.00 89.06 67 GLY A C 1
ATOM 492 O O . GLY A 1 67 ? 22.687 4.238 -17.247 1.00 89.06 67 GLY A O 1
ATOM 493 N N . GLY A 1 68 ? 21.503 4.935 -19.028 1.00 90.62 68 GLY A N 1
ATOM 494 C CA . GLY A 1 68 ? 20.941 6.121 -18.388 1.00 90.62 68 GLY A CA 1
ATOM 495 C C . GLY A 1 68 ? 19.781 5.772 -17.454 1.00 90.62 68 GLY A C 1
ATOM 496 O O . GLY A 1 68 ? 18.922 4.961 -17.798 1.00 90.62 68 GLY A O 1
ATOM 497 N N . ALA A 1 69 ? 19.733 6.382 -16.267 1.00 91.44 69 ALA A N 1
ATOM 498 C CA . ALA A 1 69 ? 18.551 6.298 -15.410 1.00 91.44 69 ALA A CA 1
ATOM 499 C C . ALA A 1 69 ? 17.406 7.095 -16.053 1.00 91.44 69 ALA A C 1
ATOM 501 O O . ALA A 1 69 ? 17.568 8.280 -16.337 1.00 91.44 69 ALA A O 1
ATOM 502 N N . LEU A 1 70 ? 16.277 6.432 -16.290 1.00 92.25 70 LEU A N 1
ATOM 503 C CA . LEU A 1 70 ? 15.082 7.034 -16.882 1.00 92.25 70 LEU A CA 1
ATOM 504 C C . LEU A 1 70 ? 14.206 7.651 -15.799 1.00 92.25 70 LEU A C 1
ATOM 506 O O . LEU A 1 70 ? 13.812 8.807 -15.893 1.00 92.25 70 LEU A O 1
ATOM 510 N N . ILE A 1 71 ? 13.962 6.880 -14.742 1.00 93.94 71 ILE A N 1
ATOM 511 C CA . ILE A 1 71 ? 13.132 7.279 -13.611 1.00 93.94 71 ILE A CA 1
ATOM 512 C C . ILE A 1 71 ? 13.630 6.594 -12.343 1.00 93.94 71 ILE A C 1
ATOM 514 O O . ILE A 1 71 ? 14.137 5.468 -12.370 1.00 93.94 71 ILE A O 1
ATOM 518 N N . GLN A 1 72 ? 13.524 7.317 -11.236 1.00 94.44 72 GLN A N 1
ATOM 519 C CA . GLN A 1 72 ? 13.990 6.909 -9.924 1.00 94.44 72 GLN A CA 1
ATOM 520 C C . GLN A 1 72 ? 12.942 7.332 -8.903 1.00 94.44 72 GLN A C 1
ATOM 522 O O . GLN A 1 72 ? 12.658 8.518 -8.770 1.00 94.44 72 GLN A O 1
ATOM 527 N N . GLU A 1 73 ? 12.407 6.359 -8.181 1.00 94.50 73 GLU A N 1
ATOM 528 C CA . GLU A 1 73 ? 11.382 6.562 -7.165 1.00 94.50 73 GLU A CA 1
ATOM 529 C C . GLU A 1 73 ? 11.862 6.014 -5.826 1.00 94.50 73 GLU A C 1
ATOM 531 O O . GLU A 1 73 ? 12.596 5.023 -5.758 1.00 94.50 73 GLU A O 1
ATOM 536 N N . ILE A 1 74 ? 11.456 6.680 -4.749 1.00 92.62 74 ILE A N 1
ATOM 537 C CA . ILE A 1 74 ? 11.763 6.283 -3.376 1.00 92.62 74 ILE A CA 1
ATOM 538 C C . ILE A 1 74 ? 10.445 6.041 -2.673 1.00 92.62 74 ILE A C 1
ATOM 540 O O . ILE A 1 74 ? 9.575 6.907 -2.681 1.00 92.62 74 ILE A O 1
ATOM 544 N N . GLY A 1 75 ? 10.327 4.886 -2.039 1.00 88.75 75 GLY A N 1
ATOM 545 C CA . GLY A 1 75 ? 9.197 4.562 -1.189 1.00 88.75 75 GLY A CA 1
ATOM 546 C C . GLY A 1 75 ? 9.645 3.913 0.108 1.00 88.75 75 GLY A C 1
ATOM 547 O O . GLY A 1 75 ? 10.837 3.768 0.385 1.00 88.75 75 GLY A O 1
ATOM 548 N N . THR A 1 76 ? 8.664 3.497 0.889 1.00 87.06 76 THR A N 1
ATOM 549 C CA . THR A 1 76 ? 8.853 2.689 2.093 1.00 87.06 76 THR A CA 1
ATOM 550 C C . THR A 1 76 ? 8.263 1.300 1.883 1.00 87.06 76 THR A C 1
ATOM 552 O O . THR A 1 76 ? 7.553 1.046 0.917 1.00 87.06 76 THR A O 1
ATOM 555 N N . VAL A 1 77 ? 8.495 0.380 2.812 1.00 82.00 77 VAL A N 1
ATOM 556 C CA . VAL A 1 77 ? 7.831 -0.935 2.809 1.00 82.00 77 VAL A CA 1
ATOM 557 C C . VAL A 1 77 ? 6.299 -0.817 2.786 1.00 82.00 77 VAL A C 1
ATOM 559 O O . VAL A 1 77 ? 5.623 -1.647 2.176 1.00 82.00 77 VAL A O 1
ATOM 562 N N . THR A 1 78 ? 5.739 0.214 3.426 1.00 77.38 78 THR A N 1
ATOM 563 C CA . THR A 1 78 ? 4.288 0.446 3.462 1.00 77.38 78 THR A CA 1
ATOM 564 C C . THR A 1 78 ? 3.760 1.197 2.252 1.00 77.38 78 THR A C 1
ATOM 566 O O . THR A 1 78 ? 2.672 0.877 1.770 1.00 77.38 78 THR A O 1
ATOM 569 N N . LEU A 1 79 ? 4.515 2.167 1.741 1.00 82.38 79 LEU A N 1
ATOM 570 C CA . LEU A 1 79 ? 4.205 2.905 0.522 1.00 82.38 79 LEU A CA 1
ATOM 571 C C . LEU A 1 79 ? 5.348 2.696 -0.484 1.00 82.38 79 LEU A C 1
ATOM 573 O O . LEU A 1 79 ? 6.219 3.561 -0.615 1.00 82.38 79 LEU A O 1
ATOM 577 N N . PRO A 1 80 ? 5.403 1.518 -1.126 1.00 87.12 80 PRO A N 1
ATOM 578 C CA . PRO A 1 80 ? 6.527 1.137 -1.968 1.00 87.12 80 PRO A CA 1
ATOM 579 C C . PRO A 1 80 ? 6.649 2.019 -3.207 1.00 87.12 80 PRO A C 1
ATOM 581 O O . PRO A 1 80 ? 5.656 2.594 -3.661 1.00 87.12 80 PRO A O 1
ATOM 584 N N . PRO A 1 81 ? 7.864 2.126 -3.774 1.00 89.75 81 PRO A N 1
ATOM 585 C CA . PRO A 1 81 ? 8.060 2.873 -5.003 1.00 89.75 81 PRO A CA 1
ATOM 586 C C . PRO A 1 81 ? 7.194 2.279 -6.121 1.00 89.75 81 PRO A C 1
ATOM 588 O O . PRO A 1 81 ? 7.176 1.065 -6.337 1.00 89.75 81 PRO A O 1
ATOM 591 N N . TYR A 1 82 ? 6.501 3.158 -6.839 1.00 91.44 82 TYR A N 1
ATOM 592 C CA . TYR A 1 82 ? 5.626 2.820 -7.955 1.00 91.44 82 TYR A CA 1
ATOM 593 C C . TYR A 1 82 ? 6.051 3.650 -9.160 1.00 91.44 82 TYR A C 1
ATOM 595 O O . TYR A 1 82 ? 5.946 4.876 -9.145 1.00 91.44 82 TYR A O 1
ATOM 603 N N . ILE A 1 83 ? 6.571 2.993 -10.195 1.00 93.56 83 ILE A N 1
ATOM 604 C CA . ILE A 1 83 ? 7.084 3.681 -11.382 1.00 93.56 83 ILE A CA 1
ATOM 605 C C . ILE A 1 83 ? 6.068 3.556 -12.507 1.00 93.56 83 ILE A C 1
ATOM 607 O O . ILE A 1 83 ? 5.645 2.453 -12.851 1.00 93.56 83 ILE A O 1
ATOM 611 N N . VAL A 1 84 ? 5.762 4.688 -13.136 1.00 90.25 84 VAL A N 1
ATOM 612 C CA . VAL A 1 84 ? 5.035 4.753 -14.405 1.00 90.25 84 VAL A CA 1
ATOM 613 C C . VAL A 1 84 ? 5.863 5.568 -15.383 1.00 90.25 84 VAL A C 1
ATOM 615 O O . VAL A 1 84 ? 5.932 6.790 -15.265 1.00 90.25 84 VAL A O 1
ATOM 618 N N . GLU A 1 85 ? 6.469 4.901 -16.359 1.00 90.12 85 GLU A N 1
ATOM 619 C CA . GLU A 1 85 ? 7.171 5.565 -17.457 1.00 90.12 85 GLU A CA 1
ATOM 620 C C . GLU A 1 85 ? 6.345 5.415 -18.731 1.00 90.12 85 GLU A C 1
ATOM 622 O O . GLU A 1 85 ? 6.024 4.304 -19.152 1.00 90.12 85 GLU A O 1
ATOM 627 N N . ARG A 1 86 ? 5.940 6.547 -19.311 1.00 83.25 86 ARG A N 1
ATOM 628 C CA . ARG A 1 86 ? 4.895 6.591 -20.342 1.00 83.25 86 ARG A CA 1
ATOM 629 C C . ARG A 1 86 ? 5.384 6.170 -21.711 1.00 83.25 86 ARG A C 1
ATOM 631 O O . ARG A 1 86 ? 4.563 5.739 -22.515 1.00 83.25 86 ARG A O 1
ATOM 638 N N . GLU A 1 87 ? 6.682 6.274 -21.963 1.00 85.19 87 GLU A N 1
ATOM 639 C CA . GLU A 1 87 ? 7.234 5.940 -23.265 1.00 85.19 87 GLU A CA 1
ATOM 640 C C . GLU A 1 87 ? 8.646 5.365 -23.139 1.00 85.19 87 GLU A C 1
ATOM 642 O O . GLU A 1 87 ? 9.640 6.074 -22.973 1.00 85.19 87 GLU A O 1
ATOM 647 N N . LEU A 1 88 ? 8.759 4.045 -23.283 1.00 87.00 88 LEU A N 1
ATOM 648 C CA . LEU A 1 88 ? 10.057 3.400 -23.443 1.00 87.00 88 LEU A CA 1
ATOM 649 C C . LEU A 1 88 ? 10.588 3.632 -24.861 1.00 87.00 88 LEU A C 1
ATOM 651 O O . LEU A 1 88 ? 10.264 2.897 -25.785 1.00 87.00 88 LEU A O 1
ATOM 655 N N . ALA A 1 89 ? 11.416 4.659 -25.043 1.00 80.00 89 ALA A N 1
ATOM 656 C CA . ALA A 1 89 ? 11.815 5.141 -26.369 1.00 80.00 89 ALA A CA 1
ATOM 657 C C . ALA A 1 89 ? 12.601 4.140 -27.250 1.00 80.00 89 ALA A C 1
ATOM 659 O O . ALA A 1 89 ? 12.644 4.308 -28.469 1.00 80.00 89 ALA A O 1
ATOM 660 N N . ALA A 1 90 ? 13.250 3.122 -26.674 1.00 84.56 90 ALA A N 1
ATOM 661 C CA . ALA A 1 90 ? 14.175 2.248 -27.395 1.00 84.56 90 ALA A CA 1
ATOM 662 C C . ALA A 1 90 ? 13.775 0.769 -27.316 1.00 84.56 90 ALA A C 1
ATOM 664 O O . ALA A 1 90 ? 13.423 0.248 -26.263 1.00 84.56 90 ALA A O 1
ATOM 665 N N . THR A 1 91 ? 13.917 0.051 -28.431 1.00 88.94 91 THR A N 1
ATOM 666 C CA . THR A 1 91 ? 13.972 -1.414 -28.399 1.00 88.94 91 THR A CA 1
ATOM 667 C C . THR A 1 91 ? 15.238 -1.851 -27.666 1.00 88.94 91 THR A C 1
ATOM 669 O O . THR A 1 91 ? 16.333 -1.396 -28.001 1.00 88.94 91 THR A O 1
ATOM 672 N N . GLY A 1 92 ? 15.121 -2.770 -26.712 1.00 89.81 92 GLY A N 1
ATOM 673 C CA . GLY A 1 92 ? 16.286 -3.314 -26.024 1.00 89.81 92 GLY A CA 1
ATOM 674 C C . GLY A 1 92 ? 15.981 -3.864 -24.641 1.00 89.81 92 GLY A C 1
ATOM 675 O O . GLY A 1 92 ? 14.823 -4.037 -24.257 1.00 89.81 92 GLY A O 1
ATOM 676 N N . SER A 1 93 ? 17.056 -4.150 -23.910 1.00 92.00 93 SER A N 1
ATOM 677 C CA . SER A 1 93 ? 17.001 -4.607 -22.525 1.00 92.00 93 SER A CA 1
ATOM 678 C C . SER A 1 93 ? 17.040 -3.419 -21.575 1.00 92.00 93 SER A C 1
ATOM 680 O O . SER A 1 93 ? 17.938 -2.584 -21.659 1.00 92.00 93 SER A O 1
ATOM 682 N N . TYR A 1 94 ? 16.090 -3.389 -20.653 1.00 94.25 94 TYR A N 1
ATOM 683 C CA . TYR A 1 94 ? 15.985 -2.416 -19.577 1.00 94.25 94 TYR A CA 1
ATOM 684 C C . TYR A 1 94 ? 16.371 -3.084 -18.262 1.00 94.25 94 TYR A C 1
ATOM 686 O O . TYR A 1 94 ? 16.102 -4.270 -18.056 1.00 94.25 94 TYR A O 1
ATOM 694 N N . LEU A 1 95 ? 17.007 -2.320 -17.377 1.00 94.75 95 LEU A N 1
ATOM 695 C CA . LEU A 1 95 ? 17.416 -2.772 -16.052 1.00 94.75 95 LEU A CA 1
ATOM 696 C C . LEU A 1 95 ? 16.575 -2.055 -14.999 1.00 94.75 95 LEU A C 1
ATOM 698 O O . LEU A 1 95 ? 16.611 -0.833 -14.894 1.00 94.75 95 LEU A O 1
ATOM 702 N N . LEU A 1 96 ? 15.867 -2.820 -14.181 1.00 96.00 96 LEU A N 1
ATOM 703 C CA . LEU A 1 96 ? 15.279 -2.343 -12.944 1.00 96.00 96 LEU A CA 1
ATOM 704 C C . LEU A 1 96 ? 16.221 -2.664 -11.784 1.00 96.00 96 LEU A C 1
ATOM 706 O O . LEU A 1 96 ? 16.601 -3.817 -11.568 1.00 96.00 96 LEU A O 1
ATOM 710 N N . ARG A 1 97 ? 16.588 -1.632 -11.028 1.00 95.31 97 ARG A N 1
ATOM 711 C CA . ARG A 1 97 ? 17.374 -1.738 -9.800 1.00 95.31 97 ARG A CA 1
ATOM 712 C C . ARG A 1 97 ? 16.474 -1.475 -8.599 1.00 95.31 97 ARG A C 1
ATOM 714 O O . ARG A 1 97 ? 15.882 -0.402 -8.539 1.00 95.31 97 ARG A O 1
ATOM 721 N N . LEU A 1 98 ? 16.435 -2.403 -7.647 1.00 94.50 98 LEU A N 1
ATOM 722 C CA . LEU A 1 98 ? 15.855 -2.187 -6.320 1.00 94.50 98 LEU A CA 1
ATOM 723 C C . LEU A 1 98 ? 16.986 -2.129 -5.296 1.00 94.50 98 LEU A C 1
ATOM 725 O O . LEU A 1 98 ? 17.855 -2.997 -5.289 1.00 94.50 98 LEU A O 1
ATOM 729 N N . GLN A 1 99 ? 17.001 -1.097 -4.460 1.00 93.50 99 GLN A N 1
ATOM 730 C CA . GLN A 1 99 ? 18.045 -0.890 -3.462 1.00 93.50 99 GLN A CA 1
ATOM 731 C C . GLN A 1 99 ? 17.430 -0.487 -2.125 1.00 93.50 99 GLN A C 1
ATOM 733 O O . GLN A 1 99 ? 16.713 0.512 -2.052 1.00 93.50 99 GLN A O 1
ATOM 738 N N . ALA A 1 100 ? 17.768 -1.215 -1.059 1.00 90.88 100 ALA A N 1
ATOM 739 C CA . ALA A 1 100 ? 17.471 -0.769 0.296 1.00 90.88 100 ALA A CA 1
ATOM 740 C C . ALA A 1 100 ? 18.335 0.459 0.611 1.00 90.88 100 ALA A C 1
ATOM 742 O O . ALA A 1 100 ? 19.568 0.392 0.566 1.00 90.88 100 ALA A O 1
ATOM 743 N N . ARG A 1 101 ? 17.701 1.598 0.905 1.00 89.94 101 ARG A N 1
ATOM 744 C CA . ARG A 1 101 ? 18.413 2.802 1.355 1.00 89.94 101 ARG A CA 1
ATOM 745 C C . ARG A 1 101 ? 18.745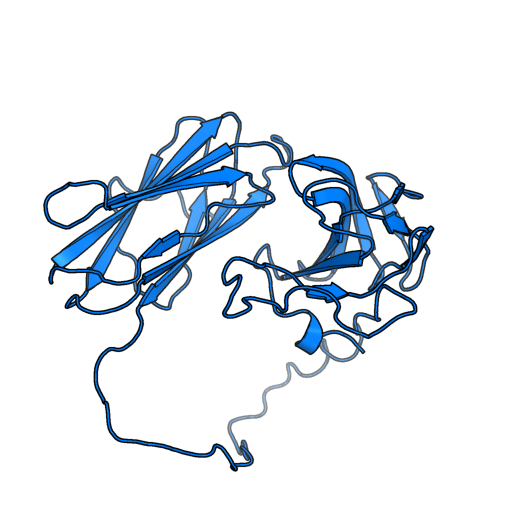 2.727 2.840 1.00 89.94 101 ARG A C 1
ATOM 747 O O . ARG A 1 101 ? 19.827 3.154 3.236 1.00 89.94 101 ARG A O 1
ATOM 754 N N . CYS A 1 102 ? 17.816 2.209 3.638 1.00 86.94 102 CYS A N 1
ATOM 755 C CA . CYS A 1 102 ? 17.976 2.011 5.072 1.00 86.94 102 CYS A CA 1
ATOM 756 C C . CYS A 1 102 ? 17.016 0.927 5.583 1.00 86.94 102 CYS A C 1
ATOM 758 O O . CYS A 1 102 ? 15.946 0.706 5.011 1.00 86.94 102 CYS A O 1
ATOM 760 N N . GLY A 1 103 ? 17.397 0.274 6.683 1.00 85.56 103 GLY A N 1
ATOM 761 C CA . GLY A 1 103 ? 16.619 -0.815 7.271 1.00 85.56 103 GLY A CA 1
ATOM 762 C C . GLY A 1 103 ? 16.596 -2.073 6.400 1.00 85.56 103 GLY A C 1
ATOM 763 O O . GLY A 1 103 ? 17.310 -2.178 5.404 1.00 85.56 103 GLY A O 1
ATOM 764 N N . THR A 1 104 ? 15.757 -3.034 6.789 1.00 86.00 104 THR A N 1
ATOM 765 C CA . THR A 1 104 ? 15.620 -4.332 6.106 1.00 86.00 104 THR A CA 1
ATOM 766 C C . THR A 1 104 ? 14.228 -4.464 5.488 1.00 86.00 104 THR A C 1
ATOM 768 O O . THR A 1 104 ? 13.302 -4.886 6.184 1.00 86.00 104 THR A O 1
ATOM 771 N N . PRO A 1 105 ? 14.042 -4.111 4.206 1.00 87.12 105 PRO A N 1
ATOM 772 C CA . PRO A 1 105 ? 12.740 -4.227 3.552 1.00 87.12 105 PRO A CA 1
ATOM 773 C C . PRO A 1 105 ? 12.153 -5.642 3.610 1.00 87.12 105 PRO A C 1
ATOM 775 O O . PRO A 1 105 ? 10.950 -5.814 3.811 1.00 87.12 105 PRO A O 1
ATOM 778 N N . GLY A 1 106 ? 13.015 -6.657 3.502 1.00 87.12 106 GLY A N 1
ATOM 779 C CA . GLY A 1 106 ? 12.630 -8.058 3.573 1.00 87.12 106 GLY A CA 1
ATOM 780 C C . GLY A 1 106 ? 12.118 -8.578 2.236 1.00 87.12 106 GLY A C 1
ATOM 781 O O . GLY A 1 106 ? 12.576 -8.162 1.168 1.00 87.12 106 GLY A O 1
ATOM 782 N N . ARG A 1 107 ? 11.175 -9.520 2.291 1.00 87.31 107 ARG A N 1
ATOM 783 C CA . ARG A 1 107 ? 10.662 -10.167 1.086 1.00 87.31 107 ARG A CA 1
ATOM 784 C C . ARG A 1 107 ? 9.831 -9.193 0.272 1.00 87.31 107 ARG A C 1
ATOM 786 O O . ARG A 1 107 ? 8.948 -8.539 0.819 1.00 87.31 107 ARG A O 1
ATOM 793 N N . TYR A 1 108 ? 10.031 -9.170 -1.034 1.00 89.75 108 TYR A N 1
ATOM 794 C CA . TYR A 1 108 ? 9.207 -8.397 -1.945 1.00 89.75 108 TYR A CA 1
ATOM 795 C C . TYR A 1 108 ? 8.734 -9.229 -3.121 1.00 89.75 108 TYR A C 1
ATOM 797 O O . TYR A 1 108 ? 9.387 -10.177 -3.550 1.00 89.75 108 TYR A O 1
ATOM 805 N N . THR A 1 109 ? 7.612 -8.796 -3.663 1.00 90.62 109 THR A N 1
ATOM 806 C CA . THR A 1 109 ? 7.088 -9.228 -4.942 1.00 90.62 109 THR A CA 1
ATOM 807 C C . THR A 1 109 ? 7.193 -8.051 -5.905 1.00 90.62 109 THR A C 1
ATOM 809 O O . THR A 1 109 ? 6.892 -6.915 -5.540 1.00 90.62 109 THR A O 1
ATOM 812 N N . LEU A 1 110 ? 7.643 -8.311 -7.124 1.00 92.81 110 LEU A N 1
ATOM 813 C CA . LEU A 1 110 ? 7.869 -7.316 -8.163 1.00 92.81 110 LEU A CA 1
ATOM 814 C C . LEU A 1 110 ? 7.085 -7.704 -9.416 1.00 92.81 110 LEU A C 1
ATOM 816 O O . LEU A 1 110 ? 7.188 -8.837 -9.882 1.00 92.81 110 LEU A O 1
ATOM 820 N N . LEU A 1 111 ? 6.356 -6.754 -9.994 1.00 92.06 111 LEU A N 1
ATOM 821 C CA . LEU A 1 111 ? 5.677 -6.904 -11.276 1.00 92.06 111 LEU A CA 1
ATOM 822 C C . LEU A 1 111 ? 6.085 -5.773 -12.217 1.00 92.06 111 LEU A C 1
ATOM 824 O O . LEU A 1 111 ? 6.045 -4.599 -11.855 1.00 92.06 111 LEU A O 1
ATOM 828 N N . VAL A 1 112 ? 6.440 -6.136 -13.448 1.00 93.69 112 VAL A N 1
ATOM 829 C CA . VAL A 1 112 ? 6.604 -5.185 -14.550 1.00 93.69 112 VAL A CA 1
ATOM 830 C C . VAL A 1 112 ? 5.518 -5.457 -15.574 1.00 93.69 112 VAL A C 1
ATOM 832 O O . VAL A 1 112 ? 5.416 -6.573 -16.081 1.00 93.69 112 VAL A O 1
ATOM 835 N N . THR A 1 113 ? 4.743 -4.437 -15.915 1.00 92.06 113 THR A N 1
ATOM 836 C CA . THR A 1 113 ? 3.700 -4.506 -16.941 1.00 92.06 113 THR A CA 1
ATOM 837 C C . THR A 1 113 ? 4.060 -3.566 -18.081 1.00 92.06 113 THR A C 1
ATOM 839 O O . THR A 1 113 ? 4.429 -2.419 -17.844 1.00 92.06 113 THR A O 1
ATOM 842 N N . LEU A 1 114 ? 3.951 -4.042 -19.321 1.00 90.25 114 LEU A N 1
ATOM 843 C CA . LEU A 1 114 ? 4.116 -3.229 -20.525 1.00 90.25 114 LEU A CA 1
ATOM 844 C C . LEU A 1 114 ? 2.752 -3.038 -21.186 1.00 90.25 114 LEU A C 1
ATOM 846 O O . LEU A 1 114 ? 2.009 -4.007 -21.336 1.00 90.25 114 LEU A O 1
ATOM 850 N N . SER A 1 115 ? 2.420 -1.820 -21.612 1.00 82.44 115 SER A N 1
ATOM 851 C CA . SER A 1 115 ? 1.243 -1.621 -22.461 1.00 82.44 115 SER A CA 1
ATOM 852 C C . SER A 1 115 ? 1.509 -2.163 -23.864 1.00 82.44 115 SER A C 1
ATOM 854 O O . SER A 1 115 ? 2.541 -1.853 -24.464 1.00 82.44 115 SER A O 1
ATOM 856 N N . GLU A 1 116 ? 0.561 -2.900 -24.436 1.00 61.97 116 GLU A N 1
ATOM 857 C CA . GLU A 1 116 ? 0.631 -3.281 -25.846 1.00 61.97 116 GLU A CA 1
ATOM 858 C C . GLU A 1 116 ? 0.344 -2.072 -26.757 1.00 61.97 116 GLU A C 1
ATOM 860 O O . GLU A 1 116 ? -0.805 -1.664 -26.907 1.00 61.97 116 GLU A O 1
ATOM 865 N N . GLU A 1 117 ? 1.354 -1.515 -27.433 1.00 48.19 117 GLU A N 1
ATOM 866 C CA . GLU A 1 117 ? 1.129 -0.578 -28.547 1.00 48.19 117 GLU A CA 1
ATOM 867 C C . GLU A 1 117 ? 1.180 -1.287 -29.915 1.00 48.19 117 GLU A C 1
ATOM 869 O O . GLU A 1 117 ? 2.148 -1.182 -30.667 1.00 48.19 117 GLU A O 1
ATOM 874 N N . ARG A 1 118 ? 0.100 -2.014 -30.254 1.00 40.91 118 ARG A N 1
ATOM 875 C CA . ARG A 1 118 ? -0.499 -2.132 -31.611 1.00 40.91 118 ARG A CA 1
ATOM 876 C C . ARG A 1 118 ? -1.784 -2.969 -31.493 1.00 40.91 118 ARG A C 1
ATOM 878 O O . ARG A 1 118 ? -1.720 -4.182 -31.381 1.00 40.91 118 ARG A O 1
ATOM 885 N N . LEU A 1 119 ? -2.982 -2.386 -31.489 1.00 32.72 119 LEU A N 1
ATOM 886 C CA . LEU A 1 119 ? -3.695 -1.959 -32.697 1.00 32.72 119 LEU A CA 1
ATOM 887 C C . LEU A 1 119 ? -4.699 -0.835 -32.378 1.00 32.72 119 LEU A C 1
ATOM 889 O O . LEU A 1 119 ? -5.736 -1.056 -31.755 1.00 32.72 119 LEU A O 1
ATOM 893 N N . LEU A 1 120 ? -4.464 0.352 -32.940 1.00 36.59 120 LEU A N 1
ATOM 894 C CA . LEU A 1 120 ? -5.526 1.315 -33.218 1.00 36.59 120 LEU A CA 1
ATOM 895 C C . LEU A 1 120 ? -6.442 0.766 -34.328 1.00 36.59 120 LEU A C 1
ATOM 897 O O . LEU A 1 120 ? -6.222 1.015 -35.510 1.00 36.59 120 LEU A O 1
ATOM 901 N N . THR A 1 121 ? -7.514 0.081 -33.937 1.00 27.70 121 THR A N 1
ATOM 902 C CA . THR A 1 121 ? -8.782 0.030 -34.684 1.00 27.70 121 THR A CA 1
ATOM 903 C C . THR A 1 121 ? -9.926 0.206 -33.682 1.00 27.70 121 THR A C 1
ATOM 905 O O . THR A 1 121 ? -10.054 -0.568 -32.744 1.00 27.70 121 THR A O 1
ATOM 908 N N . ARG A 1 122 ? -10.708 1.282 -33.856 1.00 26.22 122 ARG A N 1
ATOM 909 C CA . ARG A 1 122 ? -11.794 1.777 -32.979 1.00 26.22 122 ARG A CA 1
ATOM 910 C C . ARG A 1 122 ? -12.920 0.743 -32.687 1.00 26.22 122 ARG A C 1
ATOM 912 O O . ARG A 1 122 ? -12.992 -0.290 -33.342 1.00 26.22 122 ARG A O 1
ATOM 919 N N . PRO A 1 123 ? -13.953 1.166 -31.930 1.00 40.22 123 PRO A N 1
ATOM 920 C CA . PRO A 1 123 ? -14.231 0.850 -30.530 1.00 40.22 123 PRO A CA 1
ATOM 921 C C . PRO A 1 123 ? -14.995 -0.481 -30.359 1.00 40.22 123 PRO A C 1
ATOM 923 O O . PRO A 1 123 ? -15.841 -0.829 -31.180 1.00 40.22 123 PRO A O 1
ATOM 926 N N . GLN A 1 124 ? -14.791 -1.188 -29.250 1.00 30.62 124 GLN A N 1
ATOM 927 C CA . GLN A 1 124 ? -15.696 -2.263 -28.833 1.00 30.62 124 GLN A CA 1
ATOM 928 C C . GLN A 1 124 ? -16.316 -1.875 -27.494 1.00 30.62 124 GLN A C 1
ATOM 930 O O . GLN A 1 124 ? -15.657 -1.837 -26.459 1.00 30.62 124 GLN A O 1
ATOM 935 N N . ILE A 1 125 ? -17.604 -1.542 -27.555 1.00 34.88 125 ILE A N 1
ATOM 936 C CA . ILE A 1 125 ? -18.502 -1.561 -26.407 1.00 34.88 125 ILE A CA 1
ATOM 937 C C . ILE A 1 125 ? -18.463 -2.994 -25.878 1.00 34.88 125 ILE A C 1
ATOM 939 O O . ILE A 1 125 ? -18.896 -3.908 -26.579 1.00 34.88 125 ILE A O 1
ATOM 943 N N . TYR A 1 126 ? -17.956 -3.210 -24.665 1.00 27.69 126 TYR A N 1
ATOM 944 C CA . TYR A 1 126 ? -18.059 -4.520 -24.028 1.00 27.69 126 TYR A CA 1
ATOM 945 C C . TYR A 1 126 ? -19.464 -4.677 -23.431 1.00 27.69 126 TYR A C 1
ATOM 947 O O . TYR A 1 126 ? -19.706 -4.472 -22.247 1.00 27.69 126 TYR A O 1
ATOM 955 N N . THR A 1 127 ? -20.423 -5.017 -24.287 1.00 37.97 127 THR A N 1
ATOM 956 C CA . THR A 1 127 ? -21.625 -5.756 -23.887 1.00 37.97 127 THR A CA 1
ATOM 957 C C . THR A 1 127 ? -21.368 -7.219 -24.212 1.00 37.97 127 THR A C 1
ATOM 959 O O . THR A 1 127 ? -21.430 -7.602 -25.377 1.00 37.97 127 THR A O 1
ATOM 962 N N . GLY A 1 128 ? -21.047 -8.033 -23.208 1.00 26.66 128 GLY A N 1
ATOM 963 C CA . GLY A 1 128 ? -20.741 -9.444 -23.430 1.00 26.66 128 GLY A CA 1
ATOM 964 C C . GLY A 1 128 ? -20.597 -10.232 -22.136 1.00 26.66 128 GLY A C 1
ATOM 965 O O . GLY A 1 128 ? -19.575 -10.161 -21.466 1.00 26.66 128 GLY A O 1
ATOM 966 N N . THR A 1 129 ? -21.646 -10.976 -21.801 1.00 40.44 129 THR A N 1
ATOM 967 C CA . THR A 1 129 ? -21.724 -11.973 -20.730 1.00 40.44 129 THR A CA 1
ATOM 968 C C . THR A 1 129 ? -20.713 -13.099 -20.973 1.00 40.44 129 THR A C 1
ATOM 970 O O . THR A 1 129 ? -20.789 -13.774 -21.997 1.00 40.44 129 THR A O 1
ATOM 973 N N . LEU A 1 130 ? -19.783 -13.328 -20.043 1.00 32.06 130 LEU A N 1
ATOM 974 C CA . LEU A 1 130 ? -18.882 -14.483 -20.084 1.00 32.06 130 LEU A CA 1
ATOM 975 C C . LEU A 1 130 ? -19.576 -15.705 -19.470 1.00 32.06 130 LEU A C 1
ATOM 977 O O . LEU A 1 130 ? -19.716 -15.824 -18.254 1.00 32.06 130 LEU A O 1
ATOM 981 N N . SER A 1 131 ? -20.019 -16.611 -20.339 1.00 31.27 131 SER A N 1
ATOM 982 C CA . SER A 1 131 ? -20.326 -17.998 -19.998 1.00 31.27 131 SER A CA 1
ATOM 983 C C . SER A 1 131 ? -19.014 -18.775 -19.877 1.00 31.27 131 SER A C 1
ATOM 985 O O . SER A 1 131 ? -18.259 -18.863 -20.843 1.00 31.27 131 SER A O 1
ATOM 987 N N . LEU A 1 132 ? -18.746 -19.339 -18.700 1.00 33.38 132 LEU A N 1
ATOM 988 C CA . LEU A 1 132 ? -17.670 -20.304 -18.475 1.00 33.38 132 LEU A CA 1
ATOM 989 C C . LEU A 1 132 ? -18.291 -21.702 -18.396 1.00 33.38 132 LEU A C 1
ATOM 991 O O . LEU A 1 132 ? -18.904 -22.048 -17.389 1.00 33.38 132 LEU A O 1
ATOM 995 N N . GLU A 1 133 ? -18.130 -22.508 -19.445 1.00 30.45 133 GLU A N 1
ATOM 996 C CA . GLU A 1 133 ? -18.363 -23.952 -19.382 1.00 30.45 133 GLU A CA 1
ATOM 997 C C . GLU A 1 133 ? -17.041 -24.711 -19.551 1.00 30.45 133 GLU A C 1
ATOM 999 O O . GLU A 1 133 ? -16.415 -24.677 -20.606 1.00 30.45 133 GLU A O 1
ATOM 1004 N N . GLY A 1 134 ? -16.679 -25.447 -18.494 1.00 31.66 134 GLY A N 1
ATOM 1005 C CA . GLY A 1 134 ? -16.245 -26.840 -18.600 1.00 31.66 134 GLY A CA 1
ATOM 1006 C C . GLY A 1 134 ? -14.749 -27.147 -18.694 1.00 31.66 134 GLY A C 1
ATOM 1007 O O . GLY A 1 134 ? -14.222 -27.274 -19.794 1.00 31.66 134 GLY A O 1
ATOM 1008 N N . SER A 1 135 ? -14.120 -27.453 -17.548 1.00 30.53 135 SER A N 1
ATOM 1009 C CA . SER A 1 135 ? -13.252 -28.637 -17.314 1.00 30.53 135 SER A CA 1
ATOM 1010 C C . SER A 1 135 ? -12.636 -28.615 -15.901 1.00 30.53 135 SER A C 1
ATOM 1012 O O . SER A 1 135 ? -12.351 -27.536 -15.395 1.00 30.53 135 SER A O 1
ATOM 1014 N N . PRO A 1 136 ? -12.292 -29.772 -15.307 1.00 36.62 136 PRO A N 1
ATOM 1015 C CA . PRO A 1 136 ? -13.154 -30.853 -14.846 1.00 36.62 136 PRO A CA 1
ATOM 1016 C C . PRO A 1 136 ? -13.250 -30.882 -13.304 1.00 36.62 136 PRO A C 1
ATOM 1018 O O . PRO A 1 136 ? -12.387 -30.388 -12.585 1.00 36.62 136 PRO A O 1
ATOM 1021 N N . ALA A 1 137 ? -14.320 -31.493 -12.799 1.00 44.03 137 ALA A N 1
ATOM 1022 C CA . ALA A 1 137 ? -14.574 -31.670 -11.375 1.00 44.03 137 ALA A CA 1
ATOM 1023 C C . ALA A 1 137 ? -13.534 -32.593 -10.714 1.00 44.03 137 ALA A C 1
ATOM 1025 O O . ALA A 1 137 ? -13.428 -33.771 -11.059 1.00 44.03 137 ALA A O 1
ATOM 1026 N N . GLY A 1 138 ? -12.820 -32.043 -9.735 1.00 30.14 138 GLY A N 1
ATOM 1027 C CA . GLY A 1 138 ? -11.934 -32.740 -8.810 1.00 30.14 138 GLY A CA 1
ATOM 1028 C C . GLY A 1 138 ? -11.871 -31.963 -7.497 1.00 30.14 138 GLY A C 1
ATOM 1029 O O . GLY A 1 138 ? -10.972 -31.166 -7.299 1.00 30.14 138 GLY A O 1
ATOM 1030 N N . ASP A 1 139 ? -12.916 -32.124 -6.688 1.00 42.72 139 ASP A N 1
ATOM 1031 C CA . ASP A 1 139 ? -12.931 -32.107 -5.216 1.00 42.72 139 ASP A CA 1
ATOM 1032 C C . ASP A 1 139 ? -11.928 -31.211 -4.440 1.00 42.72 139 ASP A C 1
ATOM 1034 O O . ASP A 1 139 ? -11.241 -31.680 -3.541 1.00 42.72 139 ASP A O 1
ATOM 1038 N N . GLU A 1 140 ? -11.888 -29.905 -4.727 1.00 40.50 140 GLU A N 1
ATOM 1039 C CA . GLU A 1 140 ? -11.337 -28.874 -3.814 1.00 40.50 140 GLU A CA 1
ATOM 1040 C C . GLU A 1 140 ? -12.360 -27.752 -3.542 1.00 40.50 140 GLU A C 1
ATOM 1042 O O . GLU A 1 140 ? -12.046 -26.576 -3.354 1.00 40.50 140 GLU A O 1
ATOM 1047 N N . GLY A 1 141 ? -13.643 -28.111 -3.550 1.00 34.72 141 GLY A N 1
ATOM 1048 C CA . GLY A 1 141 ? -14.742 -27.189 -3.305 1.00 34.72 1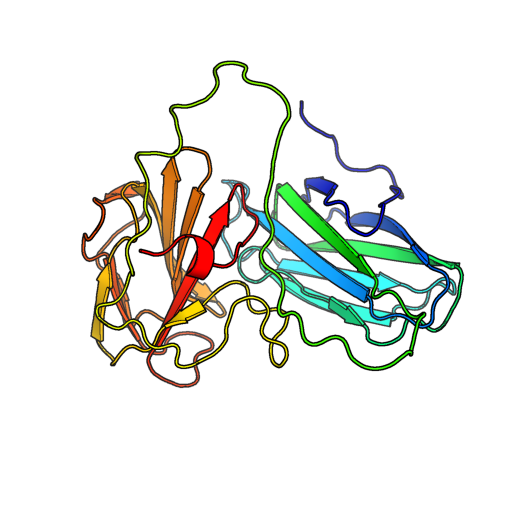41 GLY A CA 1
ATOM 1049 C C . GLY A 1 141 ? -15.236 -27.213 -1.864 1.00 34.72 141 GLY A C 1
ATOM 1050 O O . GLY A 1 141 ? -16.330 -27.720 -1.672 1.00 34.72 141 GLY A O 1
ATOM 1051 N N . ASP A 1 142 ? -14.509 -26.636 -0.892 1.00 37.34 142 ASP A N 1
ATOM 1052 C CA . ASP A 1 142 ? -15.130 -26.143 0.364 1.00 37.34 142 ASP A CA 1
ATOM 1053 C C . ASP A 1 142 ? -14.266 -25.217 1.262 1.00 37.34 142 ASP A C 1
ATOM 1055 O O . ASP A 1 142 ? -14.316 -25.316 2.484 1.00 37.34 142 ASP A O 1
ATOM 1059 N N . HIS A 1 143 ? -13.473 -24.283 0.715 1.00 39.66 143 HIS A N 1
ATOM 1060 C CA . HIS A 1 143 ? -12.773 -23.280 1.558 1.00 39.66 143 HIS A CA 1
ATOM 1061 C C . HIS A 1 143 ? -13.186 -21.818 1.304 1.00 39.66 143 HIS A C 1
ATOM 1063 O O . HIS A 1 143 ? -12.974 -20.952 2.148 1.00 39.66 143 HIS A O 1
ATOM 1069 N N . PHE A 1 144 ? -13.890 -21.527 0.204 1.00 44.16 144 PHE A N 1
ATOM 1070 C CA . PHE A 1 144 ? -14.270 -20.156 -0.182 1.00 44.16 144 PHE A CA 1
ATOM 1071 C C . PHE A 1 144 ? -15.612 -19.651 0.397 1.00 44.16 144 PHE A C 1
ATOM 1073 O O . PHE A 1 144 ? -16.057 -18.549 0.070 1.00 44.16 144 PHE A O 1
ATOM 1080 N N . ARG A 1 145 ? -16.300 -20.434 1.243 1.00 41.16 145 ARG A N 1
ATOM 1081 C CA . ARG A 1 145 ? -17.661 -20.114 1.733 1.00 41.16 145 ARG A CA 1
ATOM 1082 C C . ARG A 1 145 ? -17.737 -19.411 3.099 1.00 41.16 145 ARG A C 1
ATOM 1084 O O . ARG A 1 145 ? -18.846 -19.122 3.537 1.00 41.16 145 ARG A O 1
ATOM 1091 N N . GLY A 1 146 ? -16.613 -19.092 3.751 1.00 44.16 146 GLY A N 1
ATOM 1092 C CA . GLY A 1 146 ? -16.615 -18.624 5.151 1.00 44.16 146 GLY A CA 1
ATOM 1093 C C . GLY A 1 146 ? -16.168 -17.185 5.438 1.00 44.16 146 GLY A C 1
ATOM 1094 O O . GLY A 1 146 ? -16.563 -16.645 6.465 1.00 44.16 146 GLY A O 1
ATOM 1095 N N . TRP A 1 147 ? -15.382 -16.544 4.568 1.00 55.47 147 TRP A N 1
ATOM 1096 C CA . TRP A 1 147 ? -14.700 -15.281 4.897 1.00 55.47 147 TRP A CA 1
ATOM 1097 C C . TRP A 1 147 ? -15.107 -14.188 3.904 1.00 55.47 147 TRP A C 1
ATOM 1099 O O . TRP A 1 147 ? -14.498 -14.022 2.853 1.00 55.47 147 TRP A O 1
ATOM 1109 N N . GLY A 1 148 ? -16.207 -13.486 4.180 1.00 79.88 148 GLY A N 1
ATOM 1110 C CA . GLY A 1 148 ? -16.562 -12.267 3.445 1.00 79.88 148 GLY A CA 1
ATOM 1111 C C . GLY A 1 148 ? -16.053 -11.060 4.215 1.00 79.88 148 GLY A C 1
ATOM 1112 O O . GLY A 1 148 ? -16.394 -10.944 5.387 1.00 79.88 148 GLY A O 1
ATOM 1113 N N . PHE A 1 149 ? -15.268 -10.180 3.595 1.00 94.25 149 PHE A N 1
ATOM 1114 C CA . PHE A 1 149 ? -14.895 -8.913 4.221 1.00 94.25 149 PHE A CA 1
ATOM 1115 C C . PHE A 1 149 ? -16.117 -7.991 4.238 1.00 94.25 149 PHE A C 1
ATOM 1117 O O . PHE A 1 149 ? -16.744 -7.770 3.201 1.00 94.25 149 PHE A O 1
ATOM 1124 N N . ILE A 1 150 ? -16.483 -7.471 5.406 1.00 96.31 150 ILE A N 1
ATOM 1125 C CA . ILE A 1 150 ? -17.534 -6.455 5.500 1.00 96.31 150 ILE A CA 1
ATOM 1126 C C . ILE A 1 150 ? -16.960 -5.083 5.167 1.00 96.31 150 ILE A C 1
ATOM 1128 O O . ILE A 1 150 ? -15.764 -4.839 5.326 1.00 96.31 150 ILE A O 1
ATOM 1132 N N . TRP A 1 151 ? -17.834 -4.158 4.777 1.00 96.94 151 TRP A N 1
ATOM 1133 C CA . TRP A 1 151 ? -17.467 -2.746 4.709 1.00 96.94 151 TRP A CA 1
ATOM 1134 C C . TRP A 1 151 ? -16.932 -2.255 6.067 1.00 96.94 151 TRP A C 1
ATOM 1136 O O . TRP A 1 151 ? -17.634 -2.374 7.073 1.00 96.94 151 TRP A O 1
ATOM 1146 N N . PRO A 1 152 ? -15.723 -1.668 6.108 1.00 97.38 152 PRO A N 1
ATOM 1147 C CA . PRO A 1 152 ? -15.074 -1.239 7.350 1.00 97.38 152 PRO A CA 1
ATOM 1148 C C . PRO A 1 152 ? -15.573 0.121 7.859 1.00 97.38 152 PRO A C 1
ATOM 1150 O O . PRO A 1 152 ? -15.090 0.630 8.865 1.00 97.38 152 PRO A O 1
ATOM 1153 N N . SER A 1 153 ? -16.530 0.729 7.160 1.00 95.50 153 SER A N 1
ATOM 1154 C CA . SER A 1 153 ? -17.130 2.023 7.470 1.00 95.50 153 SER A CA 1
ATOM 1155 C C . SER A 1 153 ? -18.653 1.906 7.370 1.00 95.50 153 SER A C 1
ATOM 1157 O O . SER A 1 153 ? -19.160 1.142 6.539 1.00 95.50 153 SER A O 1
ATOM 1159 N N . PRO A 1 154 ? -19.419 2.678 8.164 1.00 89.56 154 PRO A N 1
ATOM 1160 C CA . PRO A 1 154 ? -20.870 2.766 7.998 1.00 89.56 154 PRO A CA 1
ATOM 1161 C C . PRO A 1 154 ? -21.276 3.325 6.625 1.00 89.56 154 PRO A C 1
ATOM 1163 O O . PRO A 1 154 ? -22.412 3.140 6.183 1.00 89.56 154 PRO A O 1
ATOM 1166 N N . ARG A 1 155 ? -20.364 4.020 5.938 1.00 91.31 155 ARG A N 1
ATOM 1167 C CA . ARG A 1 155 ? -20.570 4.556 4.594 1.00 91.31 155 ARG A CA 1
ATOM 1168 C C . ARG A 1 155 ? -19.938 3.630 3.558 1.00 91.31 155 ARG A C 1
ATOM 1170 O O . ARG A 1 155 ? -18.911 3.009 3.802 1.00 91.31 155 ARG A O 1
ATOM 1177 N N . ARG A 1 156 ? -20.550 3.587 2.374 1.00 90.56 156 ARG A N 1
ATOM 1178 C CA . ARG A 1 156 ? -20.092 2.783 1.223 1.00 90.56 156 ARG A CA 1
ATOM 1179 C C . ARG A 1 156 ? -19.826 3.624 -0.029 1.00 90.56 156 ARG A C 1
ATOM 1181 O O . ARG A 1 156 ? -19.659 3.088 -1.116 1.00 90.56 156 ARG A O 1
ATOM 1188 N N . ALA A 1 157 ? -19.869 4.949 0.110 1.00 92.12 157 ALA A N 1
ATOM 1189 C CA . ALA A 1 157 ? -19.546 5.863 -0.977 1.00 92.12 157 ALA A CA 1
ATOM 1190 C C . ALA A 1 157 ? -18.027 6.013 -1.075 1.00 92.12 157 ALA A C 1
ATOM 1192 O O . ALA A 1 157 ? -17.356 6.044 -0.047 1.00 92.12 157 ALA A O 1
ATOM 1193 N N . ILE A 1 158 ? -17.506 6.138 -2.290 1.00 92.62 158 ILE A N 1
ATOM 1194 C CA . ILE A 1 158 ? -16.087 6.407 -2.538 1.00 92.62 158 ILE A CA 1
ATOM 1195 C C . ILE A 1 158 ? -15.917 7.923 -2.632 1.00 92.62 158 ILE A C 1
ATOM 1197 O O . ILE A 1 158 ? -16.696 8.581 -3.324 1.00 92.62 158 ILE A O 1
ATOM 1201 N N . SER A 1 159 ? -14.973 8.486 -1.878 1.00 86.25 159 SER A N 1
ATOM 1202 C CA . SER A 1 159 ? -14.728 9.940 -1.828 1.00 86.25 159 SER A CA 1
ATOM 1203 C C . SER A 1 159 ? -13.399 10.367 -2.434 1.00 86.25 159 SER A C 1
ATOM 1205 O O . SER A 1 159 ? -13.224 11.556 -2.688 1.00 86.25 159 SER A O 1
ATOM 1207 N N . GLY A 1 160 ? -12.474 9.427 -2.609 1.00 87.12 160 GLY A N 1
ATOM 1208 C CA . GLY A 1 160 ? -11.161 9.660 -3.197 1.00 87.12 160 GLY A CA 1
ATOM 1209 C C . GLY A 1 160 ? -10.915 8.680 -4.333 1.00 87.12 160 GLY A C 1
ATOM 1210 O O . GLY A 1 160 ? -11.736 8.565 -5.244 1.00 87.12 160 GLY A O 1
ATOM 1211 N N . TRP A 1 161 ? -9.798 7.972 -4.257 1.00 90.69 161 TRP A N 1
ATOM 1212 C CA . TRP A 1 161 ? -9.326 7.109 -5.325 1.00 90.69 161 TRP A CA 1
ATOM 1213 C C . TRP A 1 161 ? -9.865 5.679 -5.229 1.00 90.69 161 TRP A C 1
ATOM 1215 O O . TRP A 1 161 ? -10.067 5.119 -4.144 1.00 90.69 161 TRP A O 1
ATOM 1225 N N . TYR A 1 162 ? -10.068 5.076 -6.399 1.00 93.56 162 TYR A N 1
ATOM 1226 C CA . TYR A 1 162 ? -10.223 3.631 -6.547 1.00 93.56 162 TYR A CA 1
ATOM 1227 C C . TYR A 1 162 ? -8.855 2.942 -6.569 1.00 93.56 162 TYR A C 1
ATOM 1229 O O . TYR A 1 162 ? -7.813 3.586 -6.703 1.00 93.56 162 TYR A O 1
ATOM 1237 N N . PHE A 1 163 ? -8.856 1.619 -6.440 1.00 91.19 163 PHE A N 1
ATOM 1238 C CA . PHE A 1 163 ? -7.654 0.812 -6.614 1.00 91.19 163 PHE A CA 1
ATOM 1239 C C . PHE A 1 163 ? -7.103 0.991 -8.035 1.00 91.19 163 PHE A C 1
ATOM 1241 O O . PHE A 1 163 ? -7.846 0.811 -9.001 1.00 91.19 163 PHE A O 1
ATOM 1248 N N . HIS A 1 164 ? -5.826 1.368 -8.156 1.00 87.25 164 HIS A N 1
ATOM 1249 C CA . HIS A 1 164 ? -5.184 1.755 -9.421 1.00 87.25 164 HIS A CA 1
ATOM 1250 C C . HIS A 1 164 ? -6.023 2.735 -10.263 1.00 87.25 164 HIS A C 1
ATOM 1252 O O . HIS A 1 164 ? -6.225 2.533 -11.465 1.00 87.25 164 HIS A O 1
ATOM 1258 N N . ASP A 1 165 ? -6.536 3.796 -9.633 1.00 89.12 165 ASP A N 1
ATOM 1259 C CA . ASP A 1 165 ? -7.297 4.830 -10.333 1.00 89.12 165 ASP A CA 1
ATOM 1260 C C . ASP A 1 165 ? -6.489 5.426 -11.510 1.00 89.12 165 ASP A C 1
ATOM 1262 O O . ASP A 1 165 ? -5.295 5.678 -11.354 1.00 89.12 165 ASP A O 1
ATOM 1266 N N . PRO A 1 166 ? -7.084 5.695 -12.687 1.00 84.81 166 PRO A N 1
ATOM 1267 C CA . PRO A 1 166 ? -6.354 6.268 -13.820 1.00 84.81 166 PRO A CA 1
ATOM 1268 C C . PRO A 1 166 ? -5.609 7.579 -13.518 1.00 84.81 166 PRO A C 1
ATOM 1270 O O . PRO A 1 166 ? -4.580 7.853 -14.143 1.00 84.81 166 PRO A O 1
ATOM 1273 N N . GLU A 1 167 ? -6.119 8.397 -12.594 1.00 86.00 167 GLU A N 1
ATOM 1274 C CA . GLU A 1 167 ? -5.489 9.655 -12.177 1.00 86.00 167 GLU A CA 1
ATOM 1275 C C . GLU A 1 167 ? -4.473 9.456 -11.037 1.00 86.00 167 GLU A C 1
ATOM 1277 O O . GLU A 1 167 ? -3.565 10.274 -10.878 1.00 86.00 167 GLU A O 1
ATOM 1282 N N . ASN A 1 168 ? -4.574 8.348 -10.295 1.00 85.81 168 ASN A N 1
ATOM 1283 C CA . ASN A 1 168 ? -3.638 7.938 -9.248 1.00 85.81 168 ASN A CA 1
ATOM 1284 C C . ASN A 1 168 ? -3.316 6.430 -9.349 1.00 85.81 168 ASN A C 1
ATOM 1286 O O . ASN A 1 168 ? -3.743 5.634 -8.506 1.00 85.81 168 ASN A O 1
ATOM 1290 N N . PRO A 1 169 ? -2.555 6.008 -10.376 1.00 83.19 169 PRO A N 1
ATOM 1291 C CA . PRO A 1 169 ? -2.38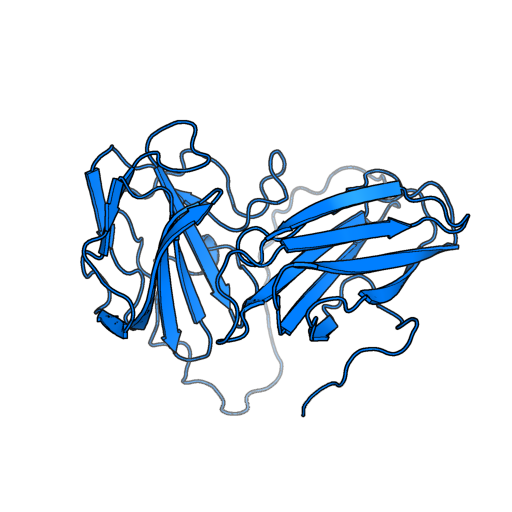1 4.591 -10.695 1.00 83.19 169 PRO A CA 1
ATOM 1292 C C . PRO A 1 169 ? -1.610 3.823 -9.617 1.00 83.19 169 PRO A C 1
ATOM 1294 O O . PRO A 1 169 ? -1.718 2.607 -9.554 1.00 83.19 169 PRO A O 1
ATOM 1297 N N . GLY A 1 170 ? -0.871 4.507 -8.739 1.00 84.31 170 GLY A N 1
ATOM 1298 C CA . GLY A 1 170 ? -0.187 3.895 -7.596 1.00 84.31 170 GLY A CA 1
ATOM 1299 C C . GLY A 1 170 ? -1.077 3.658 -6.372 1.00 84.31 170 GLY A C 1
ATOM 1300 O O . GLY A 1 170 ? -0.585 3.185 -5.351 1.00 84.31 170 GLY A O 1
ATOM 1301 N N . HIS A 1 171 ? -2.366 4.004 -6.429 1.00 90.12 171 HIS A N 1
ATOM 1302 C CA . HIS A 1 171 ? -3.265 3.863 -5.291 1.00 90.12 171 HIS A CA 1
ATOM 1303 C C . HIS A 1 171 ? -3.558 2.386 -4.977 1.00 90.12 171 HIS A C 1
ATOM 1305 O O . HIS A 1 171 ? -4.274 1.711 -5.716 1.00 90.12 171 HIS A O 1
ATOM 1311 N N . ALA A 1 172 ? -3.016 1.893 -3.862 1.00 91.06 172 ALA A N 1
ATOM 1312 C CA . ALA A 1 172 ? -3.053 0.482 -3.468 1.00 91.06 172 ALA A CA 1
ATOM 1313 C C . ALA A 1 172 ? -4.310 0.071 -2.674 1.00 91.06 172 ALA A C 1
ATOM 1315 O O . ALA A 1 172 ? -4.406 -1.063 -2.200 1.00 91.06 172 ALA A O 1
ATOM 1316 N N . GLY A 1 173 ? -5.296 0.964 -2.565 1.00 93.19 173 GLY A N 1
ATOM 1317 C CA . GLY A 1 173 ? -6.494 0.750 -1.762 1.00 93.19 173 GLY A CA 1
ATOM 1318 C C . GLY A 1 173 ? -7.749 1.382 -2.343 1.00 93.19 173 GLY A C 1
ATOM 1319 O O . GLY A 1 173 ? -7.886 1.591 -3.546 1.00 93.19 173 GLY A O 1
ATOM 1320 N N . LEU A 1 174 ? -8.683 1.680 -1.450 1.00 95.31 174 LEU A N 1
ATOM 1321 C CA . LEU A 1 174 ? -9.970 2.293 -1.730 1.00 95.31 174 LEU A CA 1
ATOM 1322 C C . LEU A 1 174 ? -10.231 3.410 -0.715 1.00 95.31 174 LEU A C 1
ATOM 1324 O O . LEU A 1 174 ? -10.276 3.149 0.489 1.00 95.31 174 LEU A O 1
ATOM 1328 N N . ASP A 1 175 ? -10.468 4.629 -1.199 1.00 96.50 175 ASP A N 1
ATOM 1329 C CA . ASP A 1 175 ? -10.774 5.772 -0.335 1.00 96.50 175 ASP A CA 1
ATOM 1330 C C . ASP A 1 175 ? -12.280 5.881 -0.090 1.00 96.50 175 ASP A C 1
ATOM 1332 O O . ASP A 1 175 ? -13.052 6.470 -0.860 1.00 96.50 175 ASP A O 1
ATOM 1336 N N . ILE A 1 176 ? -12.707 5.302 1.024 1.00 96.88 176 ILE A N 1
ATOM 1337 C CA . ILE A 1 176 ? -14.097 5.243 1.450 1.00 96.88 176 ILE A CA 1
ATOM 1338 C C . ILE A 1 176 ? -14.457 6.542 2.172 1.00 96.88 176 ILE A C 1
ATOM 1340 O O . ILE A 1 176 ? -13.806 6.953 3.135 1.00 96.88 176 ILE A O 1
ATOM 1344 N N . ALA A 1 177 ? -15.556 7.162 1.749 1.00 95.56 177 ALA A N 1
ATOM 1345 C CA . ALA A 1 177 ? -16.106 8.345 2.386 1.00 95.56 177 ALA A CA 1
ATOM 1346 C C . ALA A 1 177 ? -16.347 8.087 3.875 1.00 95.56 177 ALA A C 1
ATOM 1348 O O . ALA A 1 177 ? -16.975 7.099 4.252 1.00 95.56 177 ALA A O 1
ATOM 1349 N N . ALA A 1 178 ? -15.914 9.010 4.725 1.00 95.62 178 ALA A N 1
ATOM 1350 C CA . ALA A 1 178 ? -16.164 8.973 6.158 1.00 95.62 178 ALA A CA 1
ATOM 1351 C C . ALA A 1 178 ? -16.206 10.403 6.698 1.00 95.62 178 ALA A C 1
ATOM 1353 O O . ALA A 1 178 ? -15.478 11.274 6.230 1.00 95.62 178 ALA A O 1
ATOM 1354 N N . ALA A 1 179 ? -17.068 10.674 7.673 1.00 96.06 179 ALA A N 1
ATOM 1355 C CA . ALA A 1 179 ? -16.942 11.899 8.448 1.00 96.06 179 ALA A CA 1
ATOM 1356 C C . ALA A 1 179 ? -15.826 11.739 9.483 1.00 96.06 179 ALA A C 1
ATOM 1358 O O . ALA A 1 179 ? -15.493 10.630 9.904 1.00 96.06 179 ALA A O 1
ATOM 1359 N N . LEU A 1 180 ? -15.265 12.865 9.923 1.00 96.75 180 LEU A N 1
ATOM 1360 C CA . LEU A 1 180 ? -14.330 12.868 11.040 1.00 96.75 180 LEU A CA 1
ATOM 1361 C C . LEU A 1 180 ? -14.980 12.174 12.249 1.00 96.75 180 LEU A C 1
ATOM 1363 O O . LEU A 1 180 ? -16.086 12.536 12.648 1.00 96.75 180 LEU A O 1
ATOM 1367 N N . HIS A 1 181 ? -14.265 11.204 12.816 1.00 97.31 181 HIS A N 1
ATOM 1368 C CA . HIS A 1 181 ? -14.689 10.363 13.936 1.00 97.31 181 HIS A CA 1
ATOM 1369 C C . HIS A 1 181 ? -15.782 9.321 13.643 1.00 97.31 181 HIS A C 1
ATOM 1371 O O . HIS A 1 181 ? -16.243 8.677 14.587 1.00 97.31 181 HIS A O 1
ATOM 1377 N N . ASP A 1 182 ? -16.174 9.099 12.381 1.00 97.56 182 ASP A N 1
ATOM 1378 C CA . ASP A 1 182 ? -16.999 7.928 12.049 1.00 97.56 182 ASP A CA 1
ATOM 1379 C C . ASP A 1 182 ? -16.271 6.649 12.520 1.00 97.56 182 ASP A C 1
ATOM 1381 O O . ASP A 1 182 ? -15.052 6.542 12.347 1.00 97.56 182 ASP A O 1
ATOM 1385 N N . PRO A 1 183 ? -16.975 5.686 13.139 1.00 98.19 183 PRO A N 1
ATOM 1386 C CA . PRO A 1 183 ? -16.352 4.460 13.626 1.00 98.19 183 PRO A CA 1
ATOM 1387 C C . PRO A 1 183 ? -15.813 3.627 12.461 1.00 98.19 183 PRO A C 1
ATOM 1389 O O . PRO A 1 183 ? -16.486 3.477 11.439 1.00 98.19 183 PRO A O 1
ATOM 1392 N N . ILE A 1 184 ? -14.616 3.067 12.644 1.00 98.69 184 ILE A N 1
ATOM 1393 C CA . ILE A 1 184 ? -13.996 2.130 11.703 1.00 98.69 184 ILE A CA 1
ATOM 1394 C C . ILE A 1 184 ? -13.992 0.735 12.309 1.00 98.69 184 ILE A C 1
ATOM 1396 O O . ILE A 1 184 ? -13.639 0.560 13.479 1.00 98.69 184 ILE A O 1
ATOM 1400 N N . TYR A 1 185 ? -14.382 -0.243 11.501 1.00 98.50 185 TYR A N 1
ATOM 1401 C CA . TYR A 1 185 ? -14.582 -1.626 11.907 1.00 98.50 185 TYR A CA 1
ATOM 1402 C C . TYR A 1 185 ? -13.568 -2.560 11.253 1.00 98.50 185 TYR A C 1
ATOM 1404 O O . TYR A 1 185 ? -13.212 -2.377 10.089 1.00 98.50 185 TYR A O 1
ATOM 1412 N N . ALA A 1 186 ? -13.172 -3.612 11.968 1.00 98.56 186 ALA A N 1
ATOM 1413 C CA . ALA A 1 186 ? -12.426 -4.717 11.383 1.00 98.56 186 ALA A CA 1
ATOM 1414 C C . ALA A 1 186 ? -13.271 -5.407 10.296 1.00 98.56 186 ALA A C 1
ATOM 1416 O O . ALA A 1 186 ? -14.343 -5.956 10.569 1.00 98.56 186 ALA A O 1
ATOM 1417 N N . ALA A 1 187 ? -12.780 -5.398 9.057 1.00 98.12 187 ALA A N 1
ATOM 1418 C CA . ALA A 1 187 ? -13.458 -5.979 7.901 1.00 98.12 187 ALA A CA 1
ATOM 1419 C C . ALA A 1 187 ? -13.605 -7.508 8.010 1.00 98.12 187 ALA A C 1
ATOM 1421 O O . ALA A 1 187 ? -14.536 -8.087 7.453 1.00 98.12 187 ALA A O 1
ATOM 1422 N N . ALA A 1 188 ? -12.722 -8.173 8.754 1.00 97.69 188 ALA A N 1
ATOM 1423 C CA . ALA A 1 188 ? -12.801 -9.587 9.110 1.00 97.69 188 ALA A CA 1
ATOM 1424 C C . ALA A 1 188 ? -12.133 -9.825 10.473 1.00 97.69 188 ALA A C 1
ATOM 1426 O O . ALA A 1 188 ? -11.417 -8.959 10.975 1.00 97.69 188 ALA A O 1
ATOM 1427 N N . ALA A 1 189 ? -12.366 -10.996 11.069 1.00 97.12 189 ALA A N 1
ATOM 1428 C CA . ALA A 1 189 ? -11.687 -11.387 12.302 1.00 97.12 189 ALA A CA 1
ATOM 1429 C C . ALA A 1 189 ? -10.196 -11.649 12.044 1.00 97.12 189 ALA A C 1
ATOM 1431 O O . ALA A 1 189 ? -9.827 -12.122 10.964 1.00 97.12 189 ALA A O 1
ATOM 1432 N N . GLY A 1 190 ? -9.340 -11.356 13.018 1.00 97.12 190 GLY A N 1
ATOM 1433 C CA . GLY A 1 190 ? -7.896 -11.519 12.868 1.00 97.12 190 GLY A CA 1
ATOM 1434 C C . GLY A 1 190 ? -7.103 -10.989 14.054 1.00 97.12 190 GLY A C 1
ATOM 1435 O O . GLY A 1 190 ? -7.668 -10.687 15.105 1.00 97.12 190 GLY A O 1
ATOM 1436 N N . THR A 1 191 ? -5.796 -10.851 13.862 1.00 97.31 191 THR A N 1
ATOM 1437 C CA . THR A 1 191 ? -4.867 -10.328 14.868 1.00 97.31 191 THR A CA 1
ATOM 1438 C C . THR A 1 191 ? -4.263 -9.023 14.372 1.00 97.31 191 THR A C 1
ATOM 1440 O O . THR A 1 191 ? -3.739 -8.954 13.263 1.00 97.31 191 THR A O 1
ATOM 1443 N N . VAL A 1 192 ? -4.313 -7.975 15.191 1.00 96.94 192 VAL A N 1
ATOM 1444 C CA . VAL A 1 192 ? -3.702 -6.680 14.880 1.00 96.94 192 VAL A CA 1
ATOM 1445 C C . VAL A 1 192 ? -2.186 -6.852 14.809 1.00 96.94 192 VAL A C 1
ATOM 1447 O O . VAL A 1 192 ? -1.538 -7.073 15.832 1.00 96.94 192 VAL A O 1
ATOM 1450 N N . SER A 1 193 ? -1.598 -6.741 13.623 1.00 91.38 193 SER A N 1
ATOM 1451 C CA . SER A 1 193 ? -0.148 -6.852 13.428 1.00 91.38 193 SER A CA 1
ATOM 1452 C C . SER A 1 193 ? 0.574 -5.523 13.643 1.00 91.38 193 SER A C 1
ATOM 1454 O O . SER A 1 193 ? 1.749 -5.506 14.009 1.00 91.38 193 SER A O 1
ATOM 1456 N N . PHE A 1 194 ? -0.140 -4.403 13.514 1.00 92.31 194 PHE A N 1
ATOM 1457 C CA . PHE A 1 194 ? 0.381 -3.066 13.789 1.00 92.31 194 PHE A CA 1
ATOM 1458 C C . PHE A 1 194 ? -0.744 -2.094 14.146 1.00 92.31 194 PHE A C 1
ATOM 1460 O O . PHE A 1 194 ? -1.846 -2.173 13.605 1.00 92.31 194 PHE A O 1
ATOM 1467 N N . ALA A 1 195 ? -0.443 -1.149 15.033 1.00 95.00 195 ALA A N 1
ATOM 1468 C CA . ALA A 1 195 ? -1.345 -0.076 15.428 1.00 95.00 195 ALA A CA 1
ATOM 1469 C C . ALA A 1 195 ? -0.523 1.148 15.863 1.00 95.00 195 ALA A C 1
ATOM 1471 O O . ALA A 1 195 ? 0.089 1.135 16.933 1.00 95.00 195 ALA A O 1
ATOM 1472 N N . GLY A 1 196 ? -0.488 2.198 15.042 1.00 93.19 196 GLY A N 1
ATOM 1473 C CA . GLY A 1 196 ? 0.263 3.417 15.348 1.00 93.19 196 GLY A CA 1
ATOM 1474 C C . GLY A 1 196 ? 0.469 4.350 14.149 1.00 93.19 196 GLY A C 1
ATOM 1475 O O . GLY A 1 196 ? -0.100 4.121 13.084 1.00 93.19 196 GLY A O 1
ATOM 1476 N N . PRO A 1 197 ? 1.264 5.423 14.304 1.00 90.88 197 PRO A N 1
ATOM 1477 C CA . PRO A 1 197 ? 1.649 6.296 13.195 1.00 90.88 197 PRO A CA 1
ATOM 1478 C C . PRO A 1 197 ? 2.552 5.571 12.183 1.00 90.88 197 PRO A C 1
ATOM 1480 O O . PRO A 1 197 ? 3.487 4.885 12.590 1.00 90.88 197 PRO A O 1
ATOM 1483 N N . SER A 1 198 ? 2.311 5.760 10.884 1.00 85.69 198 SER A N 1
ATOM 1484 C CA . SER A 1 198 ? 3.146 5.260 9.786 1.00 85.69 198 SER A CA 1
ATOM 1485 C C . SER A 1 198 ? 3.101 6.217 8.589 1.00 85.69 198 SER A C 1
ATOM 1487 O O . SER A 1 198 ? 2.162 6.198 7.792 1.00 85.69 198 SER A O 1
ATOM 1489 N N . GLY A 1 199 ? 4.120 7.076 8.485 1.00 84.31 199 GLY A N 1
ATOM 1490 C CA . GLY A 1 199 ? 4.357 7.988 7.358 1.00 84.31 199 GLY A CA 1
ATOM 1491 C C . GLY A 1 199 ? 3.102 8.566 6.682 1.00 84.31 199 GLY A C 1
ATOM 1492 O O . GLY A 1 199 ? 2.259 9.209 7.316 1.00 84.31 199 GLY A O 1
ATOM 1493 N N . GLY A 1 200 ? 2.994 8.328 5.370 1.00 86.31 200 GLY A N 1
ATOM 1494 C CA . GLY A 1 200 ? 1.894 8.800 4.524 1.00 86.31 200 GLY A CA 1
ATOM 1495 C C . GLY A 1 200 ? 0.513 8.257 4.910 1.00 86.31 200 GLY A C 1
ATOM 1496 O O . GLY A 1 200 ? -0.471 8.969 4.739 1.00 86.31 200 GLY A O 1
ATOM 1497 N N . TYR A 1 201 ? 0.419 7.073 5.522 1.00 92.06 201 TYR A N 1
ATOM 1498 C CA . TYR A 1 201 ? -0.856 6.524 6.006 1.00 92.06 201 TYR A CA 1
ATOM 1499 C C . TYR A 1 201 ? -1.374 7.236 7.262 1.00 92.06 201 TYR A C 1
ATOM 1501 O O . TYR A 1 201 ? -2.530 7.057 7.644 1.00 92.06 201 TYR A O 1
ATOM 1509 N N . GLY A 1 202 ? -0.553 8.059 7.920 1.00 94.56 202 GLY A N 1
ATOM 1510 C CA . GLY A 1 202 ? -0.930 8.688 9.180 1.00 94.56 202 GLY A CA 1
ATOM 1511 C C . GLY A 1 202 ? -1.091 7.637 10.271 1.00 94.56 202 GLY A C 1
ATOM 1512 O O . GLY A 1 202 ? -0.219 6.796 10.454 1.00 94.56 202 GLY A O 1
ATOM 1513 N N . ASN A 1 203 ? -2.192 7.677 11.014 1.00 96.50 203 ASN A N 1
ATOM 1514 C CA . ASN A 1 203 ? -2.504 6.605 11.956 1.00 96.50 203 ASN A CA 1
ATOM 1515 C C . ASN A 1 203 ? -3.037 5.390 11.196 1.00 96.50 203 ASN A C 1
ATOM 1517 O O . ASN A 1 203 ? -4.065 5.482 10.521 1.00 96.50 203 ASN A O 1
ATOM 1521 N N . LEU A 1 204 ? -2.347 4.267 11.362 1.00 96.00 204 LEU A N 1
ATOM 1522 C CA . LEU A 1 204 ? -2.543 3.039 10.615 1.00 96.00 204 LEU A CA 1
ATOM 1523 C C . LEU A 1 204 ? -2.788 1.866 11.566 1.00 96.00 204 LEU A C 1
ATOM 1525 O O . LEU A 1 204 ? -2.104 1.703 12.581 1.00 96.00 204 LEU A O 1
ATOM 1529 N N . VAL A 1 205 ? -3.755 1.031 11.203 1.00 97.38 205 VAL A N 1
ATOM 1530 C CA . VAL A 1 205 ? -3.967 -0.297 11.782 1.00 97.38 205 VAL A CA 1
ATOM 1531 C C . VAL A 1 205 ? -3.798 -1.330 10.673 1.00 97.38 205 VAL A C 1
ATOM 1533 O O . VAL A 1 205 ? -4.370 -1.167 9.597 1.00 97.38 205 VAL A O 1
ATOM 1536 N N . LEU A 1 206 ? -3.027 -2.384 10.939 1.00 96.06 206 LEU A N 1
ATOM 1537 C CA . LEU A 1 206 ? -2.953 -3.579 10.100 1.00 96.06 206 LEU A CA 1
ATOM 1538 C C . LEU A 1 206 ? -3.539 -4.762 10.868 1.00 96.06 206 LEU A C 1
ATOM 1540 O O . LEU A 1 206 ? -3.229 -4.945 12.048 1.00 96.06 206 LEU A O 1
ATOM 1544 N N . ILE A 1 207 ? -4.369 -5.566 10.205 1.00 96.38 207 ILE A N 1
ATOM 1545 C CA . ILE A 1 207 ? -4.930 -6.799 10.767 1.00 96.38 207 ILE A CA 1
ATOM 1546 C C . ILE A 1 207 ? -4.561 -7.964 9.860 1.00 96.38 207 ILE A C 1
ATOM 1548 O O . ILE A 1 207 ? -4.928 -7.975 8.685 1.00 96.38 207 ILE A O 1
ATOM 1552 N N . ASP A 1 208 ? -3.873 -8.950 10.430 1.00 95.00 208 ASP A N 1
ATOM 1553 C CA . ASP A 1 208 ? -3.576 -10.224 9.788 1.00 95.00 208 ASP A CA 1
ATOM 1554 C C . ASP A 1 208 ? -4.774 -11.161 9.946 1.00 95.00 208 ASP A C 1
ATOM 1556 O O . ASP A 1 208 ? -5.299 -11.364 11.045 1.00 95.00 208 ASP A O 1
ATOM 1560 N N . HIS A 1 209 ? -5.200 -11.749 8.836 1.00 95.38 209 HIS A N 1
ATOM 1561 C CA . HIS A 1 209 ? -6.295 -12.705 8.761 1.00 95.38 209 HIS A CA 1
ATOM 1562 C C . HIS A 1 209 ? -5.769 -14.094 8.372 1.00 95.38 209 HIS A C 1
ATOM 1564 O O . HIS A 1 209 ? -4.576 -14.301 8.136 1.00 95.38 209 HIS A O 1
ATOM 1570 N N . ALA A 1 210 ? -6.673 -15.072 8.296 1.00 90.69 210 ALA A N 1
ATOM 1571 C CA . ALA A 1 210 ? -6.332 -16.406 7.815 1.00 90.69 210 ALA A CA 1
ATOM 1572 C C . ALA A 1 210 ? -5.812 -16.384 6.363 1.00 90.69 210 ALA A C 1
ATOM 1574 O O . ALA A 1 210 ? -6.075 -15.459 5.594 1.00 90.69 210 ALA A O 1
ATOM 1575 N N . ASP A 1 211 ? -5.068 -17.428 5.997 1.00 89.56 211 ASP A N 1
ATOM 1576 C CA . ASP A 1 211 ? -4.601 -17.696 4.631 1.00 89.56 211 ASP A CA 1
ATOM 1577 C C . ASP A 1 211 ? -3.771 -16.572 3.986 1.00 89.56 211 ASP A C 1
ATOM 1579 O O . ASP A 1 211 ? -3.700 -16.456 2.767 1.00 89.56 211 ASP A O 1
ATOM 1583 N N . GLY A 1 212 ? -3.096 -15.753 4.799 1.00 86.25 212 GLY A N 1
ATOM 1584 C CA . GLY A 1 212 ? -2.207 -14.694 4.314 1.00 86.25 212 GLY A CA 1
ATOM 1585 C C . GLY A 1 212 ? -2.928 -13.439 3.823 1.00 86.25 212 GLY A C 1
ATOM 1586 O O . GLY A 1 212 ? -2.308 -12.614 3.147 1.00 86.25 212 GLY A O 1
ATOM 1587 N N . TRP A 1 213 ? -4.210 -13.290 4.154 1.00 93.50 213 TRP A N 1
ATOM 1588 C CA . TRP A 1 213 ? -4.941 -12.042 3.979 1.00 93.50 213 TRP A CA 1
ATOM 1589 C C . TRP A 1 213 ? -4.546 -11.013 5.036 1.00 93.50 213 TRP A C 1
ATOM 1591 O O . TRP A 1 213 ? -4.324 -11.349 6.196 1.00 93.50 213 TRP A O 1
ATOM 1601 N N . GLN A 1 214 ? -4.526 -9.746 4.647 1.00 94.25 214 GLN A N 1
ATOM 1602 C CA . GLN A 1 214 ? -4.289 -8.625 5.547 1.00 94.25 214 GLN A CA 1
ATOM 1603 C C . GLN A 1 214 ? -5.177 -7.447 5.144 1.00 94.25 214 GLN A C 1
ATOM 1605 O O . GLN A 1 214 ? -5.405 -7.223 3.954 1.00 94.25 214 GLN A O 1
ATOM 1610 N N . SER A 1 215 ? -5.671 -6.692 6.123 1.00 97.19 215 SER A N 1
ATOM 1611 C CA . S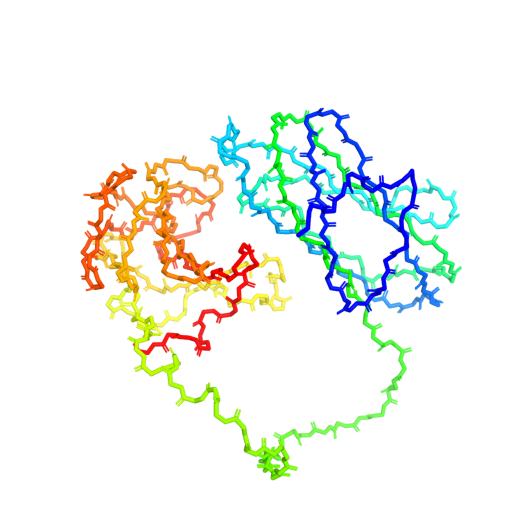ER A 1 215 ? -6.419 -5.453 5.890 1.00 97.19 215 SER A CA 1
ATOM 1612 C C . SER A 1 215 ? -5.743 -4.257 6.550 1.00 97.19 215 SER A C 1
ATOM 1614 O O . SER A 1 215 ? -5.182 -4.381 7.641 1.00 97.19 215 SER A O 1
ATOM 1616 N N . TRP A 1 216 ? -5.746 -3.120 5.854 1.00 97.06 216 TRP A N 1
ATOM 1617 C CA . TRP A 1 216 ? -5.083 -1.887 6.284 1.00 97.06 216 TRP A CA 1
ATOM 1618 C C . TRP A 1 216 ? -6.120 -0.779 6.430 1.00 97.06 216 TRP A C 1
ATOM 1620 O O . TRP A 1 216 ? -6.982 -0.617 5.567 1.00 97.06 216 TRP A O 1
ATOM 1630 N N . TYR A 1 217 ? -6.022 -0.010 7.513 1.00 98.25 217 TYR A N 1
ATOM 1631 C CA . TYR A 1 217 ? -6.963 1.058 7.856 1.00 98.25 217 TYR A CA 1
ATOM 1632 C C . TYR A 1 217 ? -6.182 2.318 8.197 1.00 98.25 217 TYR A C 1
ATOM 1634 O O . TYR A 1 217 ? -5.566 2.396 9.263 1.00 98.25 217 TYR A O 1
ATOM 1642 N N . ALA A 1 218 ? -6.195 3.288 7.291 1.00 97.44 218 ALA A N 1
ATOM 1643 C CA . ALA A 1 218 ? -5.337 4.461 7.359 1.00 97.44 218 ALA A CA 1
ATOM 1644 C C . ALA A 1 218 ? -6.108 5.772 7.540 1.00 97.44 218 ALA A C 1
ATOM 1646 O O . ALA A 1 218 ? -7.340 5.823 7.536 1.00 97.44 218 ALA A O 1
ATOM 1647 N N . HIS A 1 219 ? -5.339 6.843 7.732 1.00 97.81 219 HIS A N 1
ATOM 1648 C CA . HIS A 1 219 ? -5.788 8.210 7.986 1.00 97.81 219 HIS A CA 1
ATOM 1649 C C . HIS A 1 219 ? -6.646 8.363 9.246 1.00 97.81 219 HIS A C 1
ATOM 1651 O O . HIS A 1 219 ? -7.354 9.360 9.406 1.00 97.81 219 HIS A O 1
ATOM 1657 N N . LEU A 1 220 ? -6.560 7.418 10.188 1.00 98.62 220 LEU A N 1
ATOM 1658 C CA . LEU A 1 220 ? -7.411 7.398 11.375 1.00 98.62 220 LEU A CA 1
ATOM 1659 C C . LEU A 1 220 ? -7.180 8.640 12.255 1.00 98.62 220 LEU A C 1
ATOM 1661 O O . LEU A 1 220 ? -6.062 9.139 12.407 1.00 98.62 220 LEU A O 1
ATOM 1665 N N . SER A 1 221 ? -8.238 9.155 12.878 1.00 98.38 221 SER A N 1
ATOM 1666 C CA . SER A 1 221 ? -8.115 10.201 13.906 1.00 98.38 221 SER A CA 1
ATOM 1667 C C . SER A 1 221 ? -7.762 9.612 15.271 1.00 98.38 221 SER A C 1
ATOM 1669 O O . SER A 1 221 ? -7.136 10.281 16.091 1.00 98.38 221 SER A O 1
ATOM 1671 N N . TYR A 1 222 ? -8.148 8.357 15.497 1.00 97.12 222 TYR A N 1
ATOM 1672 C CA . TYR A 1 222 ? -7.971 7.632 16.746 1.00 97.12 222 TYR A CA 1
ATOM 1673 C C . TYR A 1 222 ? -7.861 6.127 16.480 1.00 97.12 222 TYR A C 1
ATOM 1675 O O . TYR A 1 222 ? -8.545 5.605 15.599 1.00 97.12 222 TYR A O 1
ATOM 1683 N N . ILE A 1 223 ? -7.032 5.443 17.270 1.00 98.62 223 ILE A N 1
ATOM 1684 C CA . ILE A 1 223 ? -6.845 3.990 17.249 1.00 98.62 223 ILE A CA 1
ATOM 1685 C C . ILE A 1 223 ? -7.314 3.436 18.600 1.00 98.62 223 ILE A C 1
ATOM 1687 O O . ILE A 1 223 ? -6.862 3.917 19.641 1.00 98.62 223 ILE A O 1
ATOM 1691 N N . SER A 1 224 ? -8.205 2.439 18.592 1.00 98.19 224 SER A N 1
ATOM 1692 C CA . SER A 1 224 ? -8.759 1.819 19.811 1.00 98.19 224 SER A CA 1
ATOM 1693 C C . SER A 1 224 ? -8.186 0.437 20.130 1.00 98.19 224 SER A C 1
ATOM 1695 O O . SER A 1 224 ? -8.627 -0.187 21.093 1.00 98.19 224 SER A O 1
ATOM 1697 N N . VAL A 1 225 ? -7.227 -0.040 19.335 1.00 98.50 225 VAL A N 1
ATOM 1698 C CA . VAL A 1 225 ? -6.617 -1.374 19.448 1.00 98.50 225 VAL A CA 1
ATOM 1699 C C . VAL A 1 225 ? -5.096 -1.291 19.534 1.00 98.50 225 VAL A C 1
ATOM 1701 O O . VAL A 1 225 ? -4.497 -0.265 19.213 1.00 98.50 225 VAL A O 1
ATOM 1704 N N . THR A 1 226 ? -4.454 -2.377 19.959 1.00 97.12 226 THR A N 1
ATOM 1705 C CA . THR A 1 226 ? -2.987 -2.475 20.048 1.00 97.12 226 THR A CA 1
ATOM 1706 C C . THR A 1 226 ? -2.456 -3.682 19.285 1.00 97.12 226 THR A C 1
ATOM 1708 O O . THR A 1 226 ? -3.156 -4.681 19.150 1.00 97.12 226 THR A O 1
ATOM 1711 N N . ALA A 1 227 ? -1.199 -3.629 18.835 1.00 94.25 227 ALA A N 1
ATOM 1712 C CA . ALA A 1 227 ? -0.543 -4.780 18.214 1.00 94.25 227 ALA A CA 1
ATOM 1713 C C . ALA A 1 227 ? -0.603 -6.032 19.117 1.00 94.25 227 ALA A C 1
ATOM 1715 O O . ALA A 1 227 ? -0.432 -5.943 20.334 1.00 94.25 227 ALA A O 1
ATOM 1716 N N . GLY A 1 228 ? -0.863 -7.189 18.510 1.00 94.38 228 GLY A N 1
ATOM 1717 C CA . GLY A 1 228 ? -1.088 -8.476 19.166 1.00 94.38 228 GLY A CA 1
ATOM 1718 C C . GLY A 1 228 ? -2.528 -8.727 19.633 1.00 94.38 228 GLY A C 1
ATOM 1719 O O . GLY A 1 228 ? -2.826 -9.842 20.054 1.00 94.38 228 GLY A O 1
ATOM 1720 N N . GLN A 1 229 ? -3.424 -7.737 19.566 1.00 97.94 229 GLN A N 1
ATOM 1721 C CA . GLN A 1 229 ? -4.831 -7.910 19.939 1.00 97.94 229 GLN A CA 1
ATOM 1722 C C . GLN A 1 229 ? -5.586 -8.741 18.891 1.00 97.94 229 GLN A C 1
ATOM 1724 O O . GLN A 1 229 ? -5.521 -8.442 17.700 1.00 97.94 229 GLN A O 1
ATOM 1729 N N . GLU A 1 230 ? -6.343 -9.747 19.331 1.00 98.31 230 GLU A N 1
ATOM 1730 C CA . GLU A 1 230 ? -7.346 -10.420 18.497 1.00 98.31 230 GLU A CA 1
ATOM 1731 C C . GLU A 1 230 ? -8.611 -9.561 18.409 1.00 98.31 230 GLU A C 1
ATOM 1733 O O . GLU A 1 230 ? -9.075 -9.033 19.421 1.00 98.31 230 GLU A O 1
ATOM 1738 N N . VAL A 1 231 ? -9.171 -9.434 17.208 1.00 98.25 231 VAL A N 1
ATOM 1739 C CA . VAL A 1 231 ? -10.395 -8.670 16.946 1.00 98.25 231 VAL A CA 1
ATOM 1740 C C . VAL A 1 231 ? -11.402 -9.509 16.172 1.00 98.25 231 VAL A C 1
ATOM 1742 O O . VAL A 1 231 ? -11.044 -10.303 15.296 1.00 98.25 231 VAL A O 1
ATOM 1745 N N . ALA A 1 232 ? -12.682 -9.326 16.478 1.00 98.06 232 ALA A N 1
ATOM 1746 C CA . ALA A 1 232 ? -13.772 -9.934 15.728 1.00 98.06 232 ALA A CA 1
ATOM 1747 C C . ALA A 1 232 ? -14.135 -9.101 14.487 1.00 98.06 232 ALA A C 1
ATOM 1749 O O . ALA A 1 232 ? -13.941 -7.887 14.441 1.00 98.06 232 ALA A O 1
ATOM 1750 N N . GLN A 1 233 ? -14.737 -9.739 13.480 1.00 97.50 233 GLN A N 1
ATOM 1751 C CA . GLN A 1 233 ? -15.335 -9.008 12.362 1.00 97.50 233 GLN A CA 1
ATOM 1752 C C . GLN A 1 233 ? -16.408 -8.032 12.873 1.00 97.50 233 GLN A C 1
ATOM 1754 O O . GLN A 1 233 ? -17.285 -8.419 13.645 1.00 97.50 233 GLN A O 1
ATOM 1759 N N . GLY A 1 234 ? -16.357 -6.779 12.418 1.00 97.56 234 GLY A N 1
ATOM 1760 C CA . GLY A 1 234 ? -17.270 -5.721 12.856 1.00 97.56 234 GLY A CA 1
ATOM 1761 C C . GLY A 1 234 ? -16.890 -5.055 14.177 1.00 97.56 234 GLY A C 1
ATOM 1762 O O . GLY A 1 234 ? -17.574 -4.123 14.596 1.00 97.56 234 GLY A O 1
ATOM 1763 N N . GLU A 1 235 ? -15.813 -5.489 14.832 1.00 98.50 235 GLU A N 1
ATOM 1764 C CA . GLU A 1 235 ? -15.301 -4.825 16.028 1.00 98.50 235 GLU A CA 1
ATOM 1765 C C . GLU A 1 235 ? -14.742 -3.441 15.683 1.00 98.50 235 GLU A C 1
ATOM 1767 O O . GLU A 1 235 ? -14.066 -3.270 14.669 1.00 98.50 235 GLU A O 1
ATOM 1772 N N . THR A 1 236 ? -15.025 -2.441 16.521 1.00 98.62 236 THR A N 1
ATOM 1773 C CA . THR A 1 236 ? -14.491 -1.086 16.346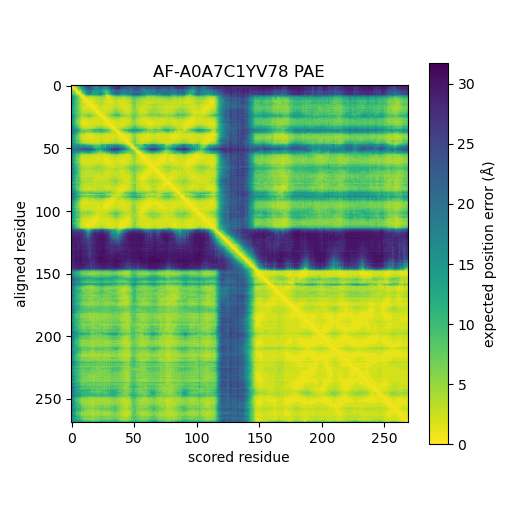 1.00 98.62 236 THR A CA 1
ATOM 1774 C C . THR A 1 236 ? -12.994 -1.063 16.642 1.00 98.62 236 THR A C 1
ATOM 1776 O O . THR A 1 236 ? -12.575 -1.354 17.762 1.00 98.62 236 THR A O 1
ATOM 1779 N N . ILE A 1 237 ? -12.202 -0.638 15.661 1.00 98.75 237 ILE A N 1
ATOM 1780 C CA . ILE A 1 237 ? -10.733 -0.578 15.748 1.00 98.75 237 ILE A CA 1
ATOM 1781 C C . ILE A 1 237 ? -10.177 0.849 15.798 1.00 98.75 237 ILE A C 1
ATOM 1783 O O . ILE A 1 237 ? -8.999 1.070 16.088 1.00 98.75 237 ILE A O 1
ATOM 1787 N N . GLY A 1 238 ? -11.027 1.837 15.536 1.00 98.38 238 GLY A N 1
ATOM 1788 C CA . GLY A 1 238 ? -10.652 3.237 15.575 1.00 98.38 238 GLY A CA 1
ATOM 1789 C C . GLY A 1 238 ? -11.745 4.133 15.023 1.00 98.38 238 GLY A C 1
ATOM 1790 O O . GLY A 1 238 ? -12.918 3.756 14.954 1.00 98.38 238 GLY A O 1
ATOM 1791 N N . ALA A 1 239 ? -11.346 5.335 14.628 1.00 98.50 239 ALA A N 1
ATOM 1792 C CA . ALA A 1 239 ? -12.249 6.312 14.048 1.00 98.50 239 ALA A CA 1
ATOM 1793 C C . ALA A 1 239 ? -11.605 7.018 12.852 1.00 98.50 239 ALA A C 1
ATOM 1795 O O . ALA A 1 239 ? -10.419 7.357 12.886 1.00 98.50 239 ALA A O 1
ATOM 1796 N N . ALA A 1 240 ? -12.399 7.274 11.814 1.00 98.06 240 ALA A N 1
ATOM 1797 C CA . ALA A 1 240 ? -11.965 7.939 10.595 1.00 98.06 240 ALA A CA 1
ATOM 1798 C C . ALA A 1 240 ? -11.398 9.329 10.892 1.00 98.06 240 ALA A C 1
ATOM 1800 O O . ALA A 1 240 ? -11.775 9.995 11.868 1.00 98.06 240 ALA A O 1
ATOM 1801 N N . GLY A 1 241 ? -10.474 9.777 10.055 1.00 97.81 241 GLY A N 1
ATOM 1802 C CA . GLY A 1 241 ? -9.770 11.031 10.251 1.00 97.81 241 GLY A CA 1
ATOM 1803 C C . GLY A 1 241 ? -9.169 11.567 8.966 1.00 97.81 241 GLY A C 1
ATOM 1804 O O . GLY A 1 241 ? -9.632 11.262 7.876 1.00 97.81 241 GLY A O 1
ATOM 1805 N N . SER A 1 242 ? -8.161 12.418 9.131 1.00 97.50 242 SER A N 1
ATOM 1806 C CA . SER A 1 242 ? -7.430 13.067 8.041 1.00 97.50 242 SER A CA 1
ATOM 1807 C C . SER A 1 242 ? -5.939 13.166 8.390 1.00 97.50 242 SER A C 1
ATOM 1809 O O . SER A 1 242 ? -5.311 14.197 8.162 1.00 97.50 242 SER A O 1
ATOM 1811 N N . THR A 1 243 ? -5.389 12.142 9.054 1.00 97.31 243 THR A N 1
ATOM 1812 C CA . THR A 1 243 ? -3.964 12.104 9.434 1.00 97.31 243 THR A CA 1
ATOM 1813 C C . THR A 1 243 ? -3.099 11.599 8.278 1.00 97.31 243 THR A C 1
ATOM 1815 O O . THR A 1 243 ? -3.584 10.873 7.419 1.00 97.31 243 THR A O 1
ATOM 1818 N N . GLY A 1 244 ? -1.813 11.959 8.247 1.00 92.69 244 GLY A N 1
ATOM 1819 C CA . GLY A 1 244 ? -0.923 11.583 7.140 1.00 92.69 244 GLY A CA 1
ATOM 1820 C C . GLY A 1 244 ? -1.217 12.361 5.853 1.00 92.69 244 GLY A C 1
ATOM 1821 O O . GLY A 1 244 ? -1.595 13.532 5.898 1.00 92.69 244 GLY A O 1
ATOM 1822 N N . TYR A 1 245 ? -1.022 11.718 4.704 1.00 90.62 245 TYR A N 1
ATOM 1823 C CA . TYR A 1 245 ? -1.268 12.278 3.376 1.00 90.62 245 TYR A CA 1
ATOM 1824 C C . TYR A 1 245 ? -2.741 12.161 3.008 1.00 90.62 245 TYR A C 1
ATOM 1826 O O . TYR A 1 245 ? -3.152 11.303 2.241 1.00 90.62 245 TYR A O 1
ATOM 1834 N N . SER A 1 246 ? -3.538 13.055 3.583 1.00 90.88 246 SER A N 1
ATOM 1835 C CA . SER A 1 246 ? -4.980 13.106 3.388 1.00 90.88 246 SER A CA 1
ATOM 1836 C C . SER A 1 246 ? -5.425 14.547 3.140 1.00 90.88 246 SER A C 1
ATOM 1838 O O . SER A 1 246 ? -4.989 15.473 3.825 1.00 90.88 246 SER A O 1
ATOM 1840 N N . THR A 1 247 ? -6.287 14.753 2.145 1.00 90.50 247 THR A N 1
ATOM 1841 C CA . THR A 1 247 ? -6.829 16.075 1.777 1.00 90.50 247 THR A CA 1
ATOM 1842 C C . THR A 1 247 ? -8.136 16.412 2.502 1.00 90.50 247 THR A C 1
ATOM 1844 O O . THR A 1 247 ? -8.641 17.530 2.383 1.00 90.50 247 THR A O 1
ATOM 1847 N N . GLY A 1 248 ? -8.679 15.473 3.278 1.00 93.56 248 GLY A N 1
ATOM 1848 C CA . GLY A 1 248 ? -9.887 15.640 4.078 1.00 93.56 248 GLY A CA 1
ATOM 1849 C C . GLY A 1 248 ? -10.366 14.313 4.673 1.00 93.56 248 GLY A C 1
ATOM 1850 O O . GLY A 1 248 ? -9.842 13.264 4.308 1.00 93.56 248 GLY A O 1
ATOM 1851 N N . PRO A 1 249 ? -11.364 14.321 5.576 1.00 95.81 249 PRO A N 1
ATOM 1852 C CA . PRO A 1 249 ? -11.798 13.106 6.257 1.00 95.81 249 PRO A CA 1
ATOM 1853 C C . PRO A 1 249 ? -12.254 11.988 5.310 1.00 95.81 249 PRO A C 1
ATOM 1855 O O . PRO A 1 249 ? -13.177 12.183 4.520 1.00 95.81 249 PRO A O 1
ATOM 1858 N N . HIS A 1 250 ? -11.607 10.827 5.412 1.00 97.50 250 HIS A N 1
ATOM 1859 C CA . HIS A 1 250 ? -11.968 9.579 4.733 1.00 97.50 250 HIS A CA 1
ATOM 1860 C C . HIS A 1 250 ? -11.293 8.384 5.428 1.00 97.50 250 HIS A C 1
ATOM 1862 O O . HIS A 1 250 ? -10.491 8.558 6.349 1.00 97.50 250 HIS A O 1
ATOM 1868 N N . LEU A 1 251 ? -11.639 7.170 5.006 1.00 98.12 251 LEU A N 1
ATOM 1869 C CA . LEU A 1 251 ? -10.892 5.957 5.320 1.00 98.12 251 LEU A CA 1
ATOM 1870 C C . LEU A 1 251 ? -10.183 5.492 4.054 1.00 98.12 251 LEU A C 1
ATOM 1872 O O . LEU A 1 251 ? -10.850 5.119 3.094 1.00 98.12 251 LEU A O 1
ATOM 1876 N N . HIS A 1 252 ? -8.858 5.447 4.087 1.00 97.88 252 HIS A N 1
ATOM 1877 C CA . HIS A 1 252 ? -8.104 4.683 3.104 1.00 97.88 252 HIS A CA 1
ATOM 1878 C C . HIS A 1 252 ? -8.033 3.225 3.571 1.00 97.88 252 HIS A C 1
ATOM 1880 O O . HIS A 1 252 ? -7.549 2.941 4.674 1.00 97.88 252 HIS A O 1
ATOM 1886 N N . PHE A 1 253 ? -8.588 2.320 2.765 1.00 97.94 253 PHE A N 1
ATOM 1887 C CA . PHE A 1 253 ? -8.711 0.900 3.076 1.00 97.94 253 PHE A CA 1
ATOM 1888 C C . PHE A 1 253 ? -8.012 0.045 2.026 1.00 97.94 253 PHE A C 1
ATOM 1890 O O . PHE A 1 253 ? -8.341 0.131 0.845 1.00 97.94 253 PHE A O 1
ATOM 1897 N N . GLU A 1 254 ? -7.118 -0.839 2.459 1.00 96.94 254 GLU A N 1
ATOM 1898 C CA . GLU A 1 254 ? -6.492 -1.820 1.572 1.00 96.94 254 GLU A CA 1
ATOM 1899 C C . GLU A 1 254 ? -6.848 -3.244 1.983 1.00 96.94 254 GLU A C 1
ATOM 1901 O O . GLU A 1 254 ? -6.967 -3.564 3.171 1.00 96.94 254 GLU A O 1
ATOM 1906 N N . LEU A 1 255 ? -6.934 -4.119 0.983 1.00 95.31 255 LEU A N 1
ATOM 1907 C CA . LEU A 1 255 ? -6.858 -5.559 1.165 1.00 95.31 255 LEU A CA 1
ATOM 1908 C C . LEU A 1 255 ? -5.611 -6.071 0.468 1.00 95.31 255 LEU A C 1
ATOM 1910 O O . LEU A 1 255 ? -5.334 -5.717 -0.677 1.00 95.31 255 LEU A O 1
ATOM 1914 N N . ARG A 1 256 ? -4.874 -6.939 1.156 1.00 92.50 256 ARG A N 1
ATOM 1915 C CA . ARG A 1 256 ? -3.683 -7.584 0.616 1.00 92.50 256 ARG A CA 1
ATOM 1916 C C . ARG A 1 256 ? -3.792 -9.094 0.749 1.00 92.50 256 ARG A C 1
ATOM 1918 O O . ARG A 1 256 ? -4.211 -9.595 1.790 1.00 92.50 256 ARG A O 1
ATOM 1925 N N . TYR A 1 257 ? -3.374 -9.811 -0.287 1.00 88.69 257 TYR A N 1
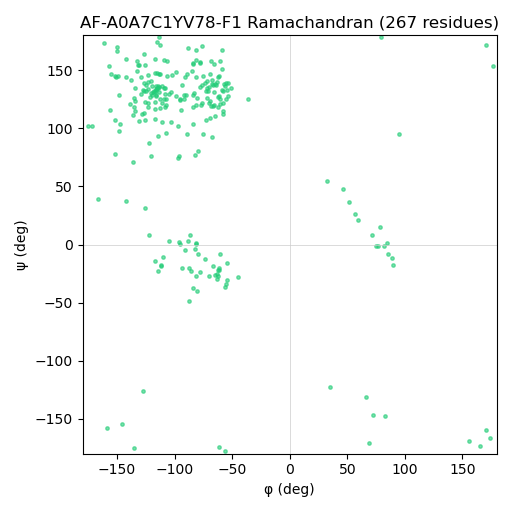ATOM 1926 C CA . TYR A 1 257 ? -3.275 -11.267 -0.293 1.00 88.69 257 TYR A CA 1
ATOM 1927 C C . TYR A 1 257 ? -1.817 -11.670 -0.492 1.00 88.69 257 TYR A C 1
ATOM 1929 O O . TYR A 1 257 ? -1.195 -11.326 -1.497 1.00 88.69 257 TYR A O 1
ATOM 1937 N N . HIS A 1 258 ? -1.243 -12.341 0.508 1.00 82.00 258 HIS A N 1
ATOM 1938 C CA . HIS A 1 258 ? 0.183 -12.672 0.567 1.00 82.00 258 HIS A CA 1
ATOM 1939 C C . HIS A 1 258 ? 1.113 -11.462 0.336 1.00 82.00 258 HIS A C 1
ATOM 1941 O O . HIS A 1 258 ? 2.179 -11.596 -0.259 1.00 82.00 258 HIS A O 1
ATOM 1947 N N . GLY A 1 259 ? 0.722 -10.285 0.838 1.00 80.00 259 GLY A N 1
ATOM 1948 C CA . GLY A 1 259 ? 1.483 -9.031 0.736 1.00 80.00 259 GLY A CA 1
ATOM 1949 C C . GLY A 1 259 ? 1.176 -8.186 -0.505 1.00 80.00 259 GLY A C 1
ATOM 1950 O O . GLY A 1 259 ? 1.431 -6.982 -0.486 1.00 80.00 259 GLY A O 1
ATOM 1951 N N . ARG A 1 260 ? 0.564 -8.769 -1.544 1.00 84.94 260 ARG A N 1
ATOM 1952 C CA . ARG A 1 260 ? 0.139 -8.045 -2.748 1.00 84.94 260 ARG A CA 1
ATOM 1953 C C . ARG A 1 260 ? -1.195 -7.329 -2.501 1.00 84.94 260 ARG A C 1
ATOM 1955 O O . ARG A 1 260 ? -2.150 -8.010 -2.122 1.00 84.94 260 ARG A O 1
ATOM 1962 N N . PRO A 1 261 ? -1.304 -6.012 -2.739 1.00 89.81 261 PRO A N 1
ATOM 1963 C CA . PRO A 1 261 ? -2.576 -5.311 -2.677 1.00 89.81 261 PRO A CA 1
ATOM 1964 C C . PRO A 1 261 ? -3.503 -5.757 -3.813 1.00 89.81 261 PRO A C 1
ATOM 1966 O O . PRO A 1 261 ? -3.066 -6.041 -4.931 1.00 89.81 261 PRO A O 1
ATOM 1969 N N . VAL A 1 262 ? -4.789 -5.874 -3.503 1.00 91.25 262 VAL A N 1
ATOM 1970 C CA . VAL A 1 262 ? -5.845 -6.291 -4.429 1.00 91.25 262 VAL A CA 1
ATOM 1971 C C . VAL A 1 262 ? -7.023 -5.333 -4.327 1.00 91.25 262 VAL A C 1
ATOM 1973 O O . VAL A 1 262 ? -7.240 -4.746 -3.270 1.00 91.25 262 VAL A O 1
ATOM 1976 N N . ASP A 1 263 ? -7.810 -5.218 -5.400 1.00 93.62 263 ASP A N 1
ATOM 1977 C CA . ASP A 1 263 ? -8.991 -4.350 -5.425 1.00 93.62 263 ASP A CA 1
ATOM 1978 C C . ASP A 1 263 ? -9.983 -4.726 -4.307 1.00 93.62 263 ASP A C 1
ATOM 1980 O O . ASP A 1 263 ? -10.612 -5.792 -4.385 1.00 93.62 263 ASP A O 1
ATOM 1984 N N . PRO A 1 264 ? -10.180 -3.868 -3.284 1.00 95.06 264 PRO A N 1
ATOM 1985 C CA . PRO A 1 264 ? -11.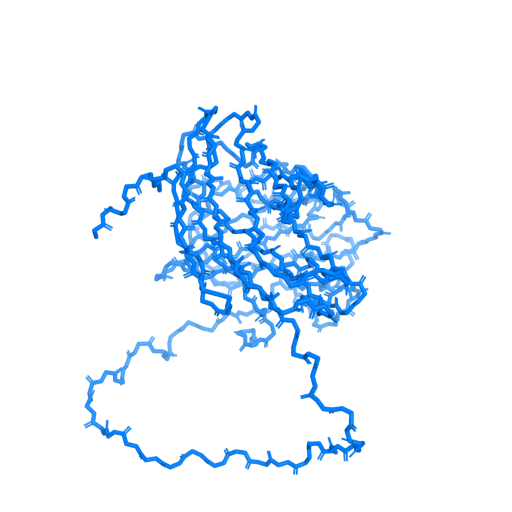073 -4.186 -2.181 1.00 95.06 264 PRO A CA 1
ATOM 1986 C C . PRO A 1 264 ? -12.534 -4.361 -2.611 1.00 95.06 264 PRO A C 1
ATOM 1988 O O . PRO A 1 264 ? -13.257 -5.154 -2.003 1.00 95.06 264 PRO A O 1
ATOM 1991 N N . LEU A 1 265 ? -12.985 -3.678 -3.672 1.00 92.00 265 LEU A N 1
ATOM 1992 C CA . LEU A 1 265 ? -14.380 -3.737 -4.126 1.00 92.00 265 LEU A CA 1
ATOM 1993 C C . LEU A 1 265 ? -14.800 -5.134 -4.586 1.00 92.00 265 LEU A C 1
ATOM 1995 O O . LEU A 1 265 ? -15.983 -5.466 -4.517 1.00 92.00 265 LEU A O 1
ATOM 1999 N N . VAL A 1 266 ? -13.847 -5.963 -5.016 1.00 92.19 266 VAL A N 1
ATOM 2000 C CA . VAL A 1 266 ? -14.104 -7.351 -5.427 1.00 92.19 266 VAL A CA 1
ATOM 2001 C C . VAL A 1 266 ? -14.460 -8.241 -4.227 1.00 92.19 266 VAL A C 1
ATOM 2003 O O . VAL A 1 266 ? -15.183 -9.228 -4.381 1.00 92.19 266 VAL A O 1
ATOM 2006 N N . TYR A 1 267 ? -13.986 -7.896 -3.026 1.00 92.69 267 TYR A N 1
ATOM 2007 C CA . TYR A 1 267 ? -14.064 -8.757 -1.839 1.00 92.69 267 TYR A CA 1
ATOM 2008 C C . TYR A 1 267 ? -15.007 -8.237 -0.744 1.00 92.69 267 TYR A C 1
ATOM 2010 O O . TYR A 1 267 ? -15.433 -9.024 0.108 1.00 92.69 267 TYR A O 1
ATOM 2018 N N . LEU A 1 268 ? -15.353 -6.946 -0.767 1.00 91.81 268 LEU A N 1
ATOM 2019 C CA . LEU A 1 268 ? -16.267 -6.318 0.190 1.00 91.81 268 LEU A CA 1
ATOM 2020 C C . LEU A 1 268 ? -17.739 -6.711 -0.049 1.00 91.81 268 LEU A C 1
ATOM 2022 O O . LEU A 1 268 ? -18.210 -6.748 -1.187 1.00 91.81 268 LEU A O 1
ATOM 2026 N N . ARG A 1 269 ? -18.492 -6.964 1.032 1.00 85.31 269 ARG A N 1
ATOM 2027 C CA . ARG A 1 269 ? -19.929 -7.324 1.014 1.00 85.31 269 ARG A CA 1
ATOM 2028 C C . ARG A 1 269 ? -20.771 -6.428 1.937 1.00 85.31 269 ARG A C 1
ATOM 2030 O O . ARG A 1 269 ? -20.366 -6.200 3.096 1.00 85.31 269 ARG A O 1
#

Secondary structure (DSSP, 8-state):
-PPPS--SSEE--TTS-EEEEE-TT-EEEEEEEE-SSS-EEEEEEEE--TTS-TT-EEEEEEE-TTS-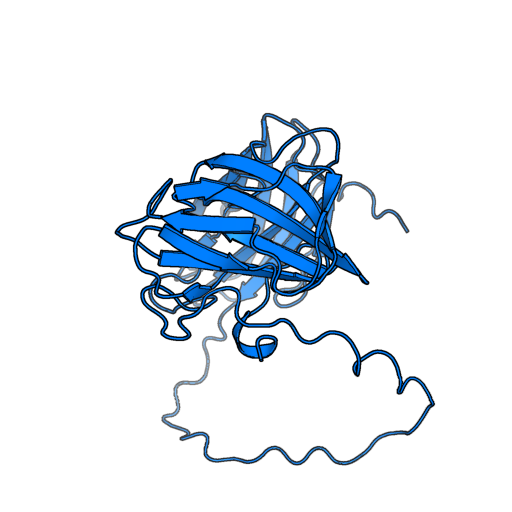EEEEEEEESSS--EEEES---SSEEEEEEEEEEES--EEEEEEEEE------------------------S--SSTTS-PBPPSSS---B-SPPTTBTTBTT--SEEEE--TT-EEE-SSSEEEEEEEEEGGGEEEEEEE-GGGEEEEEEEESEE---TT-EE-TT-EEEE-B--SS-SSSEEEEEEEETTEEE-GGGTB-